Protein AF-A0A662PE76-F1 (afdb_monomer_lite)

Foldseek 3Di:
DDDDDDDDDPLVVVLVVLVVVLVVVLVVVCVPPDDDPNPVSVVLSVVLSVVLSVVLVVDPPVCNPVVVVVSCVVSVVVVVVVVVVVVVVVVVCVCCPQVVVLLVVPPLCSDPLLLLLLVVCVVVQKDWLVVSCVVVVDDSVVSVVSLVSCVVVVQKDWDWDQDPVGIIIMIGGDPVNVVVSVVSVVSVVVSVVVPVD

Structure (mmCIF, N/CA/C/O backbone):
data_AF-A0A662PE76-F1
#
_entry.id   AF-A0A662PE76-F1
#
loop_
_atom_site.group_PDB
_atom_site.id
_atom_site.type_symbol
_atom_site.label_atom_id
_atom_site.label_alt_id
_atom_site.label_comp_id
_atom_site.label_asym_id
_atom_site.label_entity_id
_atom_site.label_seq_id
_atom_site.pdbx_PDB_ins_code
_atom_site.Cartn_x
_atom_site.Cartn_y
_atom_site.Cartn_z
_atom_site.occupancy
_atom_site.B_iso_or_equiv
_atom_site.auth_seq_id
_atom_site.auth_comp_id
_atom_site.auth_asym_id
_atom_site.auth_atom_id
_atom_site.pdbx_PDB_model_num
ATOM 1 N N . MET A 1 1 ? 36.152 21.381 -69.305 1.00 41.69 1 MET A N 1
ATOM 2 C CA . MET A 1 1 ? 36.567 21.644 -67.908 1.00 41.69 1 MET A CA 1
ATOM 3 C C . MET A 1 1 ? 35.378 22.221 -67.158 1.00 41.69 1 MET A C 1
ATOM 5 O O . MET A 1 1 ? 34.819 23.189 -67.649 1.00 41.69 1 MET A O 1
ATOM 9 N N . GLY A 1 2 ? 34.980 21.614 -66.033 1.00 36.97 2 GLY A N 1
ATOM 10 C CA . GLY A 1 2 ? 33.958 22.162 -65.128 1.00 36.97 2 GLY A CA 1
ATOM 11 C C . GLY A 1 2 ? 32.907 21.147 -64.668 1.00 36.97 2 GLY A C 1
ATOM 12 O O . GLY A 1 2 ? 31.763 21.221 -65.100 1.00 36.97 2 GLY A O 1
ATOM 13 N N . TYR A 1 3 ? 33.285 20.196 -63.805 1.00 41.47 3 TYR A N 1
ATOM 14 C CA . TYR A 1 3 ? 32.329 19.333 -63.098 1.00 41.47 3 TYR A CA 1
ATOM 15 C C . TYR A 1 3 ? 31.654 20.121 -61.959 1.00 41.47 3 TYR A C 1
ATOM 17 O O . TYR A 1 3 ? 32.284 20.466 -60.966 1.00 41.47 3 TYR A O 1
ATOM 25 N N . THR A 1 4 ? 30.387 20.460 -62.198 1.00 42.56 4 THR A N 1
ATOM 26 C CA . THR A 1 4 ? 29.201 20.346 -61.325 1.00 42.56 4 THR A CA 1
ATOM 27 C C . THR A 1 4 ? 29.363 20.396 -59.797 1.00 42.56 4 THR A C 1
ATOM 29 O O . THR A 1 4 ? 30.025 19.555 -59.195 1.00 42.56 4 THR A O 1
ATOM 32 N N . SER A 1 5 ? 28.601 21.316 -59.193 1.00 49.06 5 SER A N 1
ATOM 33 C CA . SER A 1 5 ? 28.239 21.433 -57.771 1.00 49.06 5 SER A CA 1
ATOM 34 C C . SER A 1 5 ? 28.236 20.104 -57.000 1.00 49.06 5 SER A C 1
ATOM 36 O O . SER A 1 5 ? 27.489 19.177 -57.318 1.00 49.06 5 SER A O 1
ATOM 38 N N . SER A 1 6 ? 29.060 20.035 -55.956 1.00 52.69 6 SER A N 1
ATOM 39 C CA . SER A 1 6 ? 29.173 18.933 -55.001 1.00 52.69 6 SER A CA 1
ATOM 40 C C . SER A 1 6 ? 27.908 18.807 -54.139 1.00 52.69 6 SER A C 1
ATOM 42 O O . SER A 1 6 ? 27.861 19.290 -53.006 1.00 52.69 6 SER A O 1
ATOM 44 N N . HIS A 1 7 ? 26.865 18.165 -54.667 1.00 62.75 7 HIS A N 1
ATOM 45 C CA . HIS A 1 7 ? 25.700 17.767 -53.879 1.00 62.75 7 HIS A CA 1
ATOM 46 C C . HIS A 1 7 ? 26.076 16.596 -52.966 1.00 62.75 7 HIS A C 1
ATOM 48 O O . HIS A 1 7 ? 26.256 15.468 -53.421 1.00 62.75 7 HIS A O 1
ATOM 54 N N . ILE A 1 8 ? 26.197 16.869 -51.664 1.00 65.56 8 ILE A N 1
ATOM 55 C CA . ILE A 1 8 ? 26.338 15.825 -50.645 1.00 65.56 8 ILE A CA 1
ATOM 56 C C . ILE A 1 8 ? 25.078 14.950 -50.717 1.00 65.56 8 ILE A C 1
ATOM 58 O O . ILE A 1 8 ? 23.968 15.480 -50.597 1.00 65.56 8 ILE A O 1
ATOM 62 N N . PRO A 1 9 ? 25.207 13.631 -50.928 1.00 68.50 9 PRO A N 1
ATOM 63 C CA . PRO A 1 9 ? 24.049 12.768 -51.073 1.00 68.50 9 PRO A CA 1
ATOM 64 C C . PRO A 1 9 ? 23.256 12.734 -49.762 1.00 68.50 9 PRO A C 1
ATOM 66 O O . PRO A 1 9 ? 23.822 12.646 -48.672 1.00 68.50 9 PRO A O 1
ATOM 69 N N . PHE A 1 10 ? 21.928 12.806 -49.869 1.00 65.62 10 PHE A N 1
ATOM 70 C CA . PHE A 1 10 ? 21.005 12.909 -48.731 1.00 65.62 10 PHE A CA 1
ATOM 71 C C . PHE A 1 10 ? 21.216 11.809 -47.673 1.00 65.62 10 PHE A C 1
ATOM 73 O O . PHE A 1 10 ? 21.083 12.065 -46.479 1.00 65.62 10 PHE A O 1
ATOM 80 N N . CYS A 1 11 ? 21.631 10.610 -48.092 1.00 61.94 11 CYS A N 1
ATOM 81 C CA . CYS A 1 11 ? 21.974 9.509 -47.191 1.00 61.94 11 CYS A CA 1
ATOM 82 C C . CYS A 1 11 ? 23.125 9.850 -46.228 1.00 61.94 11 CYS A C 1
ATOM 84 O O . CYS A 1 11 ? 23.073 9.466 -45.064 1.00 61.94 11 CYS A O 1
ATOM 86 N N . VAL A 1 12 ? 24.123 10.625 -46.668 1.00 67.12 12 VAL A N 1
ATOM 87 C CA . VAL A 1 12 ? 25.258 11.041 -45.829 1.00 67.12 12 VAL A CA 1
ATOM 88 C C . VAL A 1 12 ? 2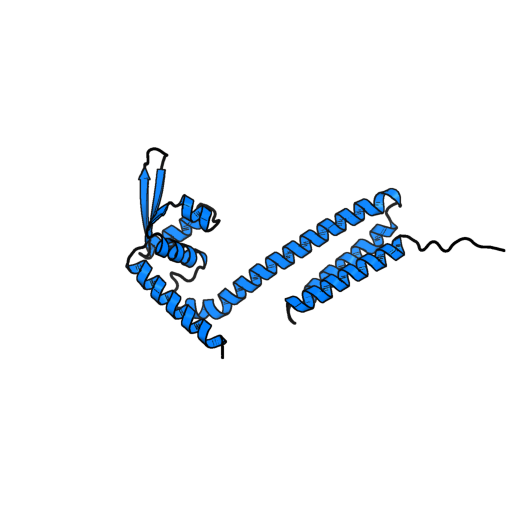4.799 12.038 -44.768 1.00 67.12 12 VAL A C 1
ATOM 90 O O . VAL A 1 12 ? 25.124 11.874 -43.594 1.00 67.12 12 VAL A O 1
ATOM 93 N N . VAL A 1 13 ? 23.979 13.022 -45.147 1.00 73.00 13 VAL A N 1
ATOM 94 C CA . VAL A 1 13 ? 23.391 13.986 -44.198 1.00 73.00 13 VAL A CA 1
ATOM 95 C C . VAL A 1 13 ? 22.501 13.267 -43.174 1.00 73.00 13 VAL A C 1
ATOM 97 O O . VAL A 1 13 ? 22.550 13.573 -41.982 1.00 73.00 13 VAL A O 1
ATOM 100 N N . TRP A 1 14 ? 21.746 12.259 -43.616 1.00 66.31 14 TRP A N 1
ATOM 101 C CA . TRP A 1 14 ? 20.874 11.450 -42.766 1.00 66.31 14 TRP A CA 1
ATOM 102 C C . TRP A 1 14 ? 21.646 10.599 -41.746 1.00 66.31 14 TRP A C 1
ATOM 104 O O . TRP A 1 14 ? 21.334 10.628 -40.554 1.00 66.31 14 TRP A O 1
ATOM 114 N N . CYS A 1 15 ? 22.687 9.882 -42.181 1.00 66.12 15 CYS A N 1
ATOM 115 C CA . CYS A 1 15 ? 23.532 9.081 -41.291 1.00 66.12 15 CYS A CA 1
ATOM 116 C C . CYS A 1 15 ? 24.202 9.939 -40.209 1.00 66.12 15 CYS A C 1
ATOM 118 O O . CYS A 1 15 ? 24.265 9.528 -39.049 1.00 66.12 15 CYS A O 1
ATOM 120 N N . ILE A 1 16 ? 24.647 11.149 -40.568 1.00 71.94 16 ILE A N 1
ATOM 121 C CA . ILE A 1 16 ? 25.239 12.095 -39.616 1.00 71.94 16 ILE A CA 1
ATOM 122 C C . ILE A 1 16 ? 24.190 12.554 -38.589 1.00 71.94 16 ILE A C 1
ATOM 124 O O . ILE A 1 16 ? 24.456 12.516 -37.388 1.00 71.94 16 ILE A O 1
ATOM 128 N N . GLY A 1 17 ? 22.982 12.926 -39.030 1.00 71.25 17 GLY A N 1
ATOM 129 C CA . GLY A 1 17 ? 21.909 13.386 -38.140 1.00 71.25 17 GLY A CA 1
ATOM 130 C C . GLY A 1 17 ? 21.458 12.331 -37.125 1.00 71.25 17 GLY A C 1
ATOM 131 O O . GLY A 1 17 ? 21.362 12.617 -35.929 1.00 71.25 17 GLY A O 1
ATOM 132 N N . VAL A 1 18 ? 21.248 11.090 -37.575 1.00 67.69 18 VAL A N 1
ATOM 133 C CA . VAL A 1 18 ? 20.869 9.970 -36.694 1.00 67.69 18 VAL A CA 1
ATOM 134 C C . VAL A 1 18 ? 21.989 9.635 -35.705 1.00 67.69 18 VAL A C 1
ATOM 136 O O . VAL A 1 18 ? 21.721 9.399 -34.526 1.00 67.69 18 VAL A O 1
ATOM 139 N N . GLY A 1 19 ? 23.248 9.666 -36.154 1.00 68.56 19 GLY A N 1
ATOM 140 C CA . GLY A 1 19 ? 24.406 9.456 -35.286 1.00 68.56 19 GLY A CA 1
ATOM 141 C C . GLY A 1 19 ? 24.473 10.476 -34.147 1.00 68.56 19 GLY A C 1
ATOM 142 O O . GLY A 1 19 ? 24.621 10.095 -32.986 1.00 68.56 19 GLY A O 1
ATOM 143 N N . ILE A 1 20 ? 24.285 11.763 -34.454 1.00 72.31 20 ILE A N 1
ATOM 144 C CA . ILE A 1 20 ? 24.290 12.839 -33.450 1.00 72.31 20 ILE A CA 1
ATOM 145 C C . ILE A 1 20 ? 23.133 12.672 -32.455 1.00 72.31 20 ILE A C 1
ATOM 147 O O . ILE A 1 20 ? 23.350 12.794 -31.248 1.00 72.31 20 ILE A O 1
ATOM 151 N N . ALA A 1 21 ? 21.924 12.349 -32.927 1.00 66.88 21 ALA A N 1
ATOM 152 C CA . ALA A 1 21 ? 20.764 12.133 -32.060 1.00 66.88 21 ALA A CA 1
ATOM 153 C C . ALA A 1 21 ? 20.982 10.963 -31.084 1.00 66.88 21 ALA A C 1
ATOM 155 O O . ALA A 1 21 ? 20.745 11.109 -29.884 1.00 66.88 21 ALA A O 1
ATOM 156 N N . ASN A 1 22 ? 21.515 9.837 -31.568 1.00 64.00 22 ASN A N 1
ATOM 157 C CA . ASN A 1 22 ? 21.831 8.682 -30.725 1.00 64.00 22 ASN A CA 1
ATOM 158 C C . ASN A 1 22 ? 22.911 9.004 -29.682 1.00 64.00 22 ASN A C 1
ATOM 160 O O . ASN A 1 22 ? 22.791 8.598 -28.526 1.00 64.00 22 ASN A O 1
ATOM 164 N N . ILE A 1 23 ? 23.931 9.788 -30.048 1.00 67.38 23 ILE A N 1
ATOM 165 C CA . ILE A 1 23 ? 24.960 10.252 -29.104 1.00 67.38 23 ILE A CA 1
ATOM 166 C C . ILE A 1 23 ? 24.356 11.189 -28.049 1.00 67.38 23 ILE A C 1
ATOM 168 O O . ILE A 1 23 ? 24.692 11.079 -26.871 1.00 67.38 23 ILE A O 1
ATOM 172 N N . ALA A 1 24 ? 23.443 12.087 -28.427 1.00 67.00 24 ALA A N 1
ATOM 173 C CA . ALA A 1 24 ? 22.796 13.002 -27.487 1.00 67.00 24 ALA A CA 1
ATOM 174 C C . ALA A 1 24 ? 21.906 12.261 -26.473 1.00 67.00 24 ALA A C 1
ATOM 176 O O . ALA A 1 24 ? 21.959 12.556 -25.274 1.00 67.00 24 ALA A O 1
ATOM 177 N N . ILE A 1 25 ? 21.140 11.265 -26.931 1.00 62.81 25 ILE A N 1
ATOM 178 C CA . ILE A 1 25 ? 20.358 10.369 -26.065 1.00 62.81 25 ILE A CA 1
ATOM 179 C C . ILE A 1 25 ? 21.300 9.621 -25.115 1.00 62.81 25 ILE A C 1
ATOM 181 O O . ILE A 1 25 ? 21.081 9.620 -23.905 1.00 62.81 25 ILE A O 1
ATOM 185 N N . PHE A 1 26 ? 22.409 9.086 -25.633 1.00 62.78 26 PHE A N 1
ATOM 186 C CA . PHE A 1 26 ? 23.416 8.385 -24.837 1.00 62.78 26 PHE A CA 1
ATOM 187 C C . PHE A 1 26 ? 24.042 9.267 -23.742 1.00 62.78 26 PHE A C 1
ATOM 189 O O . PHE A 1 26 ? 24.137 8.860 -22.582 1.00 62.78 26 PHE A O 1
ATOM 196 N N . VAL A 1 27 ? 24.436 10.499 -24.076 1.00 63.25 27 VAL A N 1
ATOM 197 C CA . VAL A 1 27 ? 24.998 11.458 -23.109 1.00 63.25 27 VAL A CA 1
ATOM 198 C C . VAL A 1 27 ? 23.958 11.860 -22.059 1.00 63.25 27 VAL A C 1
ATOM 200 O O . VAL A 1 27 ? 24.293 11.974 -20.877 1.00 63.25 27 VAL A O 1
ATOM 203 N N . SER A 1 28 ? 22.697 12.023 -22.465 1.00 60.66 28 SER A N 1
ATOM 204 C CA . SER A 1 28 ? 21.595 12.376 -21.563 1.00 60.66 28 SER A CA 1
ATOM 205 C C . SER A 1 28 ? 21.285 11.236 -20.588 1.00 60.66 28 SER A C 1
ATOM 207 O O . SER A 1 28 ? 21.224 11.463 -19.378 1.00 60.66 28 SER A O 1
ATOM 209 N N . ASN A 1 29 ? 21.218 9.994 -21.073 1.00 56.91 29 ASN A N 1
ATOM 210 C CA . ASN A 1 29 ? 20.976 8.811 -20.244 1.00 56.91 29 ASN A CA 1
ATOM 211 C C . ASN A 1 29 ? 22.153 8.512 -19.304 1.00 56.91 29 ASN A C 1
ATOM 213 O O . ASN A 1 29 ? 21.939 8.136 -18.147 1.00 56.91 29 ASN A O 1
ATOM 217 N N . LYS A 1 30 ? 23.401 8.779 -19.727 1.00 56.22 30 LYS A N 1
ATOM 218 C CA . LYS A 1 30 ? 24.595 8.660 -18.869 1.00 56.22 30 LYS A CA 1
ATOM 219 C C . LYS A 1 30 ? 24.502 9.529 -17.613 1.00 56.22 30 LYS A C 1
ATOM 221 O O . LYS A 1 30 ? 24.963 9.101 -16.553 1.00 56.22 30 LYS A O 1
ATOM 226 N N . LYS A 1 31 ? 23.907 10.723 -17.728 1.00 54.19 31 LYS A N 1
ATOM 227 C CA . LYS A 1 31 ? 23.724 11.671 -16.618 1.00 54.19 31 LYS A CA 1
ATOM 228 C C . LYS A 1 31 ? 22.636 11.226 -15.632 1.00 54.19 31 LYS A C 1
ATOM 230 O O . LYS A 1 31 ? 22.717 11.590 -14.464 1.00 54.19 31 LYS A O 1
ATOM 235 N N . ILE A 1 32 ? 21.656 10.441 -16.088 1.00 52.91 32 ILE A N 1
ATOM 236 C CA . ILE A 1 32 ? 20.476 10.049 -15.303 1.00 52.91 32 ILE A CA 1
ATOM 237 C C . ILE A 1 32 ? 20.664 8.691 -14.595 1.00 52.91 32 ILE A C 1
ATOM 239 O O . ILE A 1 32 ? 20.292 8.578 -13.431 1.00 52.91 32 ILE A O 1
ATOM 243 N N . TYR A 1 33 ? 21.266 7.674 -15.233 1.00 51.50 33 TYR A N 1
ATOM 244 C CA . TYR A 1 33 ? 21.140 6.275 -14.760 1.00 51.50 33 TYR A CA 1
ATOM 245 C C . TYR A 1 33 ? 22.361 5.635 -14.068 1.00 51.50 33 TYR A C 1
ATOM 247 O O . TYR A 1 33 ? 22.239 4.555 -13.492 1.00 51.50 33 TYR A O 1
ATOM 255 N N . GLY A 1 34 ? 23.533 6.280 -14.029 1.00 54.78 34 GLY A N 1
ATOM 256 C CA . GLY A 1 34 ? 24.712 5.722 -13.338 1.00 54.78 34 GLY A CA 1
ATOM 257 C C . GLY A 1 34 ? 25.237 4.388 -13.921 1.00 54.78 34 GLY A C 1
ATOM 258 O O . GLY A 1 34 ? 24.676 3.817 -14.851 1.00 54.78 34 GLY A O 1
ATOM 259 N N . LYS A 1 35 ? 26.373 3.888 -13.404 1.00 51.00 35 LYS A N 1
ATOM 260 C CA . LYS A 1 35 ? 27.288 2.982 -14.137 1.00 51.00 35 LYS A CA 1
ATOM 261 C C . LYS A 1 35 ? 26.781 1.606 -14.615 1.00 51.00 35 LYS A C 1
ATOM 263 O O . LYS A 1 35 ? 27.505 0.930 -15.341 1.00 51.00 35 LYS A O 1
ATOM 268 N N . LYS A 1 36 ? 25.585 1.168 -14.212 1.00 49.16 36 LYS A N 1
ATOM 269 C CA . LYS A 1 36 ? 25.206 -0.259 -14.201 1.00 49.16 36 LYS A CA 1
ATOM 270 C C . LYS A 1 36 ? 24.210 -0.707 -15.284 1.00 49.16 36 LYS A C 1
ATOM 272 O O . LYS A 1 36 ? 24.039 -1.908 -15.450 1.00 49.16 36 LYS A O 1
ATOM 277 N N . HIS A 1 37 ? 23.592 0.209 -16.035 1.00 51.25 37 HIS A N 1
ATOM 278 C CA . HIS A 1 37 ? 22.614 -0.113 -17.099 1.00 51.25 37 HIS A CA 1
ATOM 279 C C . HIS A 1 37 ? 23.071 0.276 -18.518 1.00 51.25 37 HIS A C 1
ATOM 281 O O . HIS A 1 37 ? 22.289 0.291 -19.458 1.00 51.25 37 HIS A O 1
ATOM 287 N N . TYR A 1 38 ? 24.364 0.552 -18.708 1.00 53.06 38 TYR A N 1
ATOM 288 C CA . TYR A 1 38 ? 24.883 1.069 -19.980 1.00 53.06 38 TYR A CA 1
ATOM 289 C C . TYR A 1 38 ? 24.995 0.050 -21.117 1.00 53.06 38 TYR A C 1
ATOM 291 O O . TYR A 1 38 ? 25.007 0.446 -22.279 1.00 53.06 38 TYR A O 1
ATOM 299 N N . HIS A 1 39 ? 25.133 -1.239 -20.806 1.00 51.03 39 HIS A N 1
ATOM 300 C CA . HIS A 1 39 ? 25.457 -2.235 -21.828 1.00 51.03 39 HIS A CA 1
ATOM 301 C C . HIS A 1 39 ? 24.267 -2.586 -22.728 1.00 51.03 39 HIS A C 1
ATOM 303 O O . HIS A 1 39 ? 24.467 -2.813 -23.917 1.00 51.03 39 HIS A O 1
ATOM 309 N N . GLU A 1 40 ? 23.042 -2.576 -22.201 1.00 56.00 40 GLU A N 1
ATOM 310 C CA . GLU A 1 40 ? 21.852 -2.970 -22.965 1.00 56.00 40 GLU A CA 1
ATOM 311 C C . GLU A 1 40 ? 21.370 -1.854 -23.902 1.00 56.00 40 GLU A C 1
ATOM 313 O O . GLU A 1 40 ? 21.045 -2.119 -25.056 1.00 56.00 40 GLU A O 1
ATOM 318 N N . GLU A 1 41 ? 21.419 -0.587 -23.481 1.00 55.16 41 GLU A N 1
ATOM 319 C CA . GLU A 1 41 ? 21.004 0.526 -24.347 1.00 55.16 41 GLU A CA 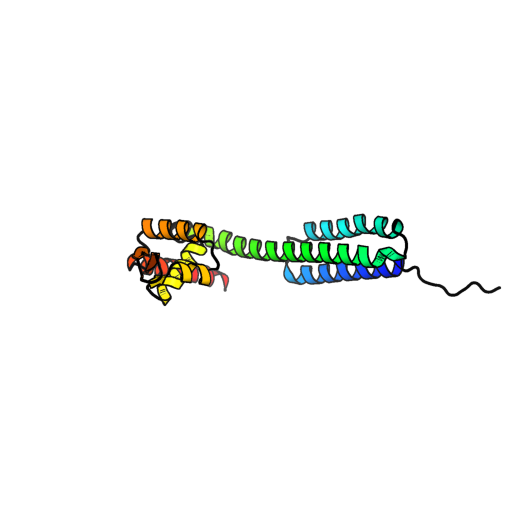1
ATOM 320 C C . GLU A 1 41 ? 21.961 0.770 -25.523 1.00 55.16 41 GLU A C 1
ATOM 322 O O . GLU A 1 41 ? 21.514 1.091 -26.627 1.00 55.16 41 GLU A O 1
ATOM 327 N N . LEU A 1 42 ? 23.273 0.563 -25.331 1.00 58.62 42 LEU A N 1
ATOM 328 C CA . LEU A 1 42 ? 24.242 0.608 -26.435 1.00 58.62 42 LEU A CA 1
ATOM 329 C C . LEU A 1 42 ? 23.979 -0.489 -27.470 1.00 58.62 42 LEU A C 1
ATOM 331 O O . LEU A 1 42 ? 24.154 -0.252 -28.666 1.00 58.62 42 LEU A O 1
ATOM 335 N N . LEU A 1 43 ? 23.562 -1.675 -27.016 1.00 63.22 43 LEU A N 1
ATOM 336 C CA . LEU A 1 43 ? 23.217 -2.791 -27.894 1.00 63.22 43 LEU A CA 1
ATOM 337 C C . LEU A 1 43 ? 21.980 -2.463 -28.735 1.00 63.22 43 LEU A C 1
ATOM 339 O O . LEU A 1 43 ? 22.008 -2.681 -29.944 1.00 63.22 43 LEU A O 1
ATOM 343 N N . TRP A 1 44 ? 20.938 -1.869 -28.145 1.00 62.31 44 TRP A N 1
ATOM 344 C CA . TRP A 1 44 ? 19.738 -1.463 -28.886 1.00 62.31 44 TRP A CA 1
ATOM 345 C C . TRP A 1 44 ? 20.000 -0.318 -29.869 1.00 62.31 44 TRP A C 1
ATOM 347 O O . TRP A 1 44 ? 19.588 -0.406 -31.025 1.00 62.31 44 TRP A O 1
ATOM 357 N N . ALA A 1 45 ? 20.734 0.723 -29.463 1.00 62.84 45 ALA A N 1
ATOM 358 C CA . ALA A 1 45 ? 21.101 1.823 -30.359 1.00 62.84 45 ALA A CA 1
ATOM 359 C C . ALA A 1 45 ? 21.991 1.345 -31.523 1.00 62.84 45 ALA A C 1
ATOM 361 O O . ALA A 1 45 ? 21.799 1.757 -32.670 1.00 62.84 45 ALA A O 1
ATOM 362 N N . GLY A 1 46 ? 22.932 0.437 -31.238 1.00 65.19 46 GLY A N 1
ATOM 363 C CA . GLY A 1 46 ? 23.771 -0.210 -32.244 1.00 65.19 46 GLY A CA 1
ATOM 364 C C . GLY A 1 46 ? 22.963 -1.074 -33.213 1.00 65.19 46 GLY A C 1
ATOM 365 O O . GLY A 1 46 ? 23.129 -0.942 -34.423 1.00 65.19 46 GLY A O 1
ATOM 366 N N . LEU A 1 47 ? 22.040 -1.897 -32.708 1.00 64.31 47 LEU A N 1
ATOM 367 C CA . LEU A 1 47 ? 21.171 -2.752 -33.522 1.00 64.31 47 LEU A CA 1
ATOM 368 C C . LEU A 1 47 ? 20.263 -1.926 -34.442 1.00 64.31 47 LEU A C 1
ATOM 370 O O . LEU A 1 47 ? 20.121 -2.246 -35.619 1.00 64.31 47 LEU A O 1
ATOM 374 N N . VAL A 1 48 ? 19.700 -0.826 -33.937 1.00 65.06 48 VAL A N 1
ATOM 375 C CA . VAL A 1 48 ? 18.883 0.103 -34.731 1.00 65.06 48 VAL A CA 1
ATOM 376 C C . VAL A 1 48 ? 19.688 0.707 -35.881 1.00 65.06 48 VAL A C 1
ATOM 378 O O . VAL A 1 48 ? 19.192 0.753 -37.007 1.00 65.06 48 VAL A O 1
ATOM 381 N N . LEU A 1 49 ? 20.929 1.139 -35.643 1.00 64.62 49 LEU A N 1
ATOM 382 C CA . LEU A 1 49 ? 21.810 1.656 -36.698 1.00 64.62 49 LEU A CA 1
ATOM 383 C C . LEU A 1 49 ? 22.152 0.579 -37.737 1.00 64.62 49 LEU A C 1
ATOM 385 O O . LEU A 1 49 ? 22.132 0.850 -38.936 1.00 64.62 49 LEU A O 1
ATOM 389 N N . LEU A 1 50 ? 22.413 -0.647 -37.281 1.00 66.62 50 LEU A N 1
ATOM 390 C CA . LEU A 1 50 ? 22.799 -1.775 -38.129 1.00 66.62 50 LEU A CA 1
ATOM 391 C C . LEU A 1 50 ? 21.646 -2.231 -39.040 1.00 66.62 50 LEU A C 1
ATOM 393 O O . LEU A 1 50 ? 21.864 -2.520 -40.213 1.00 66.62 50 LEU A O 1
ATOM 397 N N . VAL A 1 51 ? 20.413 -2.234 -38.525 1.00 66.50 51 VAL A N 1
ATOM 398 C CA . VAL A 1 51 ? 19.213 -2.634 -39.282 1.00 66.50 51 VAL A CA 1
ATOM 399 C C . VAL A 1 51 ? 18.701 -1.506 -40.183 1.00 66.50 51 VAL A C 1
ATOM 401 O O . VAL A 1 51 ? 18.216 -1.772 -41.281 1.00 66.50 51 VAL A O 1
ATOM 404 N N . SER A 1 52 ? 18.819 -0.242 -39.764 1.00 64.62 52 SER A N 1
ATOM 405 C CA . SER A 1 52 ? 18.299 0.897 -40.539 1.00 64.62 52 SER A CA 1
ATOM 406 C C . SER A 1 52 ? 19.186 1.283 -41.730 1.00 64.62 52 SER A C 1
ATOM 408 O O . SER A 1 52 ? 18.659 1.687 -42.767 1.00 64.62 52 SER A O 1
ATOM 410 N N . ALA A 1 53 ? 20.510 1.110 -41.629 1.00 65.88 53 ALA A N 1
ATOM 411 C CA . ALA A 1 53 ? 21.465 1.469 -42.680 1.00 65.88 53 ALA A CA 1
ATOM 412 C C . ALA A 1 53 ? 21.206 0.809 -44.057 1.00 65.88 53 ALA A C 1
ATOM 414 O O . ALA A 1 53 ? 21.148 1.543 -45.044 1.00 65.88 53 ALA A O 1
ATOM 415 N N . PRO A 1 54 ? 21.002 -0.520 -44.186 1.00 65.38 54 PRO A N 1
ATOM 416 C CA . PRO A 1 54 ? 20.767 -1.145 -45.492 1.00 65.38 54 PRO A CA 1
ATOM 417 C C . PRO A 1 54 ? 19.408 -0.775 -46.106 1.00 65.38 54 PRO A C 1
ATOM 419 O O . PRO A 1 54 ? 19.283 -0.714 -47.328 1.00 65.38 54 PRO A O 1
ATOM 422 N N . ILE A 1 55 ? 18.396 -0.477 -45.285 1.00 62.75 55 ILE A N 1
ATOM 423 C CA . ILE A 1 55 ? 17.040 -0.171 -45.765 1.00 62.75 55 ILE A CA 1
ATOM 424 C C . ILE A 1 55 ? 16.996 1.190 -46.474 1.00 62.75 55 ILE A C 1
ATOM 426 O O . ILE A 1 55 ? 16.316 1.339 -47.487 1.00 62.75 55 ILE A O 1
ATOM 430 N N . VAL A 1 56 ? 17.783 2.166 -46.011 1.00 62.34 56 VAL A N 1
ATOM 431 C CA . VAL A 1 56 ? 17.893 3.490 -46.652 1.00 62.34 56 VAL A CA 1
ATOM 432 C C . VAL A 1 56 ? 18.491 3.400 -48.066 1.00 62.34 56 VAL A C 1
ATOM 434 O O . VAL A 1 56 ? 18.167 4.234 -48.908 1.00 62.34 56 VAL A O 1
ATOM 437 N N . PHE A 1 57 ? 19.311 2.380 -48.350 1.00 62.62 57 PHE A N 1
ATOM 438 C CA . PHE A 1 57 ? 19.909 2.154 -49.674 1.00 62.62 57 PHE A CA 1
ATOM 439 C C . PHE A 1 57 ? 19.006 1.384 -50.650 1.00 62.62 57 PHE A C 1
ATOM 441 O O . PHE A 1 57 ? 19.207 1.481 -51.858 1.00 62.62 57 PHE A O 1
ATOM 448 N N . LEU A 1 58 ? 18.016 0.635 -50.153 1.00 64.38 58 LEU A N 1
ATOM 449 C CA . LEU A 1 58 ? 17.110 -0.185 -50.970 1.00 64.38 58 LEU A CA 1
ATOM 450 C C . LEU A 1 58 ? 15.815 0.537 -51.378 1.00 64.38 58 LEU A C 1
ATOM 452 O O . LEU A 1 58 ? 15.153 0.111 -52.323 1.00 64.38 58 LEU A O 1
ATOM 456 N N . VAL A 1 59 ? 15.439 1.617 -50.685 1.00 63.31 59 VAL A N 1
ATOM 457 C CA . VAL A 1 59 ? 14.168 2.321 -50.915 1.00 63.31 59 VAL A CA 1
ATOM 458 C C . VAL A 1 59 ? 14.361 3.506 -51.878 1.00 63.31 59 VAL A C 1
ATOM 460 O O . VAL A 1 59 ? 15.200 4.370 -51.615 1.00 63.31 59 VAL A O 1
ATOM 463 N N . PRO A 1 60 ? 13.577 3.610 -52.972 1.00 63.31 60 PRO A N 1
ATOM 464 C CA . PRO A 1 60 ? 13.660 4.734 -53.904 1.00 63.31 60 PRO A CA 1
ATOM 465 C C . PRO A 1 60 ? 13.364 6.078 -53.217 1.00 63.31 60 PRO A C 1
ATOM 467 O O . PRO A 1 60 ? 12.538 6.172 -52.305 1.00 63.31 60 PRO A O 1
ATOM 470 N N . SER A 1 61 ? 14.030 7.138 -53.689 1.00 63.72 61 SER A N 1
ATOM 471 C CA . SER A 1 61 ? 14.140 8.470 -53.061 1.00 63.72 61 SER A CA 1
ATOM 472 C C . SER A 1 61 ? 12.825 9.114 -52.602 1.00 63.72 61 SER A C 1
ATOM 474 O O . SER A 1 61 ? 12.830 9.910 -51.668 1.00 63.72 61 SER A O 1
ATOM 476 N N . ASN A 1 62 ? 11.697 8.748 -53.210 1.00 65.38 62 ASN A N 1
ATOM 477 C CA . ASN A 1 62 ? 10.394 9.366 -52.955 1.00 65.38 62 ASN A CA 1
ATOM 478 C C . ASN A 1 62 ? 9.688 8.824 -51.695 1.00 65.38 62 ASN A C 1
ATOM 480 O O . ASN A 1 62 ? 8.805 9.491 -51.166 1.00 65.38 62 ASN A O 1
ATOM 484 N N . PHE A 1 63 ? 10.081 7.647 -51.191 1.00 61.34 63 PHE A N 1
ATOM 485 C CA . PHE A 1 63 ? 9.464 7.007 -50.013 1.00 61.34 63 PHE A CA 1
ATOM 486 C C . PHE A 1 63 ? 10.363 6.993 -48.770 1.00 61.34 63 PHE A C 1
ATOM 488 O O . PHE A 1 63 ? 9.899 6.679 -47.673 1.00 61.34 63 PHE A O 1
ATOM 495 N N . SER A 1 64 ? 11.634 7.368 -48.926 1.00 62.41 64 SER A N 1
ATOM 496 C CA . SER A 1 64 ? 12.657 7.232 -47.886 1.00 62.41 64 SER A CA 1
ATOM 497 C C . SER A 1 64 ? 12.328 8.039 -46.620 1.00 62.41 64 SER A C 1
ATOM 499 O O . SER A 1 64 ? 12.404 7.501 -45.524 1.00 62.41 64 SER A O 1
ATOM 501 N N . ILE A 1 65 ? 11.849 9.283 -46.748 1.00 66.19 65 ILE A N 1
ATOM 502 C CA . ILE A 1 65 ? 11.648 10.200 -45.605 1.00 66.19 65 ILE A CA 1
ATOM 503 C C . ILE A 1 65 ? 10.484 9.774 -44.696 1.00 66.19 65 ILE A C 1
ATOM 505 O O . ILE A 1 65 ? 10.609 9.790 -43.474 1.00 66.19 65 ILE A O 1
ATOM 509 N N . LEU A 1 66 ? 9.339 9.398 -45.273 1.00 65.31 66 LEU A N 1
ATOM 510 C CA . LEU A 1 66 ? 8.163 8.994 -44.488 1.00 65.31 66 LEU A CA 1
ATOM 511 C C . LEU A 1 66 ? 8.392 7.647 -43.798 1.00 65.31 66 LEU A C 1
ATOM 513 O O . LEU A 1 66 ? 8.012 7.467 -42.642 1.00 65.31 66 LEU A O 1
ATOM 517 N N . PHE A 1 67 ? 9.055 6.722 -44.491 1.00 66.56 67 PHE A N 1
ATOM 518 C CA . PHE A 1 67 ? 9.375 5.409 -43.951 1.00 66.56 67 PHE A CA 1
ATOM 519 C C . PHE A 1 67 ? 10.391 5.497 -42.802 1.00 66.56 67 PHE A C 1
ATOM 521 O O . PHE A 1 67 ? 10.210 4.870 -41.756 1.00 66.56 67 PHE A O 1
ATOM 528 N N . THR A 1 68 ? 11.426 6.329 -42.944 1.00 66.38 68 THR A N 1
ATOM 529 C CA . THR A 1 68 ? 12.416 6.534 -41.882 1.00 66.38 68 THR A CA 1
ATOM 530 C C . THR A 1 68 ? 11.851 7.318 -40.702 1.00 66.38 68 THR A C 1
ATOM 532 O O . THR A 1 68 ? 12.152 6.966 -39.564 1.00 66.38 68 THR A O 1
ATOM 535 N N . ALA A 1 69 ? 10.987 8.314 -40.929 1.00 69.69 69 ALA A N 1
ATOM 536 C CA . ALA A 1 69 ? 10.303 9.035 -39.853 1.00 69.69 69 ALA A CA 1
ATOM 537 C C . ALA A 1 69 ? 9.413 8.105 -39.013 1.00 69.69 69 ALA A C 1
ATOM 539 O O . ALA A 1 69 ? 9.414 8.196 -37.786 1.00 69.69 69 ALA A O 1
ATOM 540 N N . PHE A 1 70 ? 8.703 7.172 -39.655 1.00 73.69 70 PHE A N 1
ATOM 541 C CA . PHE A 1 70 ? 7.850 6.203 -38.966 1.00 73.69 70 PHE A CA 1
ATOM 542 C C . PHE A 1 70 ? 8.662 5.196 -38.139 1.00 73.69 70 PHE A C 1
ATOM 544 O O . PHE A 1 70 ? 8.324 4.930 -36.984 1.00 73.69 70 PHE A O 1
ATOM 551 N N . LEU A 1 71 ? 9.778 4.696 -38.684 1.00 69.50 71 LEU A N 1
ATOM 552 C CA . LEU A 1 71 ? 10.717 3.860 -37.930 1.00 69.50 71 LEU A CA 1
ATOM 553 C C . LEU A 1 71 ? 11.297 4.614 -36.729 1.00 69.50 71 LEU A C 1
ATOM 555 O O . LEU A 1 71 ? 11.344 4.065 -35.631 1.00 69.50 71 LEU A O 1
ATOM 559 N N . PHE A 1 72 ? 11.682 5.879 -36.908 1.00 70.81 72 PHE A N 1
ATOM 560 C CA . PHE A 1 72 ? 12.248 6.690 -35.833 1.00 70.81 72 PHE A CA 1
ATOM 561 C C . PHE A 1 72 ? 11.233 6.953 -34.719 1.00 70.81 72 PHE A C 1
ATOM 563 O O . PHE A 1 72 ? 11.566 6.794 -33.552 1.00 70.81 72 PHE A O 1
ATOM 570 N N . LEU A 1 73 ? 9.982 7.277 -35.058 1.00 72.31 73 LEU A N 1
ATOM 571 C CA . LEU A 1 73 ? 8.894 7.443 -34.089 1.00 72.31 73 LEU A CA 1
ATOM 572 C C . LEU A 1 73 ? 8.596 6.149 -33.324 1.00 72.31 73 LEU A C 1
ATOM 574 O O . LEU A 1 73 ? 8.451 6.185 -32.103 1.00 72.31 73 LEU A O 1
ATOM 578 N N . GLY A 1 74 ? 8.550 5.009 -34.017 1.00 72.06 74 GLY A N 1
ATOM 579 C CA . GLY A 1 74 ? 8.329 3.706 -33.388 1.00 72.06 74 GLY A CA 1
ATOM 580 C C . GLY A 1 74 ? 9.458 3.322 -32.431 1.00 72.06 74 GLY A C 1
ATOM 581 O O . GLY A 1 74 ? 9.203 2.940 -31.289 1.00 72.06 74 GLY A O 1
ATOM 582 N N . ILE A 1 75 ? 10.709 3.495 -32.864 1.00 71.62 75 ILE A N 1
ATOM 583 C CA . ILE A 1 75 ? 11.896 3.209 -32.051 1.00 71.62 75 ILE A CA 1
ATOM 584 C C . ILE A 1 75 ? 11.980 4.168 -30.860 1.00 71.62 75 ILE A C 1
ATOM 586 O O . ILE A 1 75 ? 12.182 3.722 -29.735 1.00 71.62 75 ILE A O 1
ATOM 590 N N . TYR A 1 76 ? 11.767 5.469 -31.071 1.00 69.69 76 TYR A N 1
ATOM 591 C CA . TYR A 1 76 ? 11.814 6.465 -30.001 1.00 69.69 76 TYR A CA 1
ATOM 592 C C . TYR A 1 76 ? 10.704 6.227 -28.976 1.00 69.69 76 TYR A C 1
ATOM 594 O O . TYR A 1 76 ? 10.958 6.269 -27.776 1.00 69.69 76 TYR A O 1
ATOM 602 N N . SER A 1 77 ? 9.492 5.890 -29.425 1.00 71.19 77 SER A N 1
ATOM 603 C CA . SER A 1 77 ? 8.398 5.525 -28.524 1.00 71.19 77 SER A CA 1
ATOM 604 C C . SER A 1 77 ? 8.698 4.246 -27.742 1.00 71.19 77 SER A C 1
ATOM 606 O O . SER A 1 77 ? 8.369 4.182 -26.561 1.00 71.19 77 SER A O 1
ATOM 608 N N . GLY A 1 78 ? 9.309 3.238 -28.371 1.00 68.75 78 GLY A N 1
ATOM 609 C CA . GLY A 1 78 ? 9.696 1.990 -27.711 1.00 68.75 78 GLY A CA 1
ATOM 610 C C . GLY A 1 78 ? 10.798 2.194 -26.674 1.00 68.75 78 GLY A C 1
ATOM 611 O O . GLY A 1 78 ? 10.683 1.700 -25.557 1.00 68.75 78 GLY A O 1
ATOM 612 N N . ILE A 1 79 ? 11.819 2.988 -27.004 1.00 67.81 79 ILE A N 1
ATOM 613 C CA . ILE A 1 79 ? 12.904 3.355 -26.088 1.00 67.81 79 ILE A CA 1
ATOM 614 C C . ILE A 1 79 ? 12.355 4.173 -24.918 1.00 67.81 79 ILE A C 1
ATOM 616 O O . ILE A 1 79 ? 12.624 3.841 -23.770 1.00 67.81 79 ILE A O 1
ATOM 620 N N . VAL A 1 80 ? 11.532 5.195 -25.173 1.00 66.62 80 VAL A N 1
ATOM 621 C CA . VAL A 1 80 ? 10.904 5.994 -24.108 1.00 66.62 80 VAL A CA 1
ATOM 622 C C . VAL A 1 80 ? 10.022 5.118 -23.220 1.00 66.62 80 VAL A C 1
ATOM 624 O O . VAL A 1 80 ? 10.085 5.249 -22.001 1.00 66.62 80 VAL A O 1
ATOM 627 N N . PHE A 1 81 ? 9.246 4.197 -23.795 1.00 69.94 81 PHE A N 1
ATOM 628 C CA . PHE A 1 81 ? 8.436 3.252 -23.027 1.00 69.94 81 PHE A CA 1
ATOM 629 C C . PHE A 1 81 ? 9.303 2.321 -22.168 1.00 69.94 81 PHE A C 1
ATOM 631 O O . PHE A 1 81 ? 9.010 2.153 -20.986 1.00 69.94 81 PHE A O 1
ATOM 638 N N . HIS A 1 82 ? 10.397 1.780 -22.715 1.00 67.25 82 HIS A N 1
ATOM 639 C CA . HIS A 1 82 ? 11.312 0.902 -21.987 1.00 67.25 82 HIS A CA 1
ATOM 640 C C . HIS A 1 82 ? 12.026 1.651 -20.855 1.00 67.25 82 HIS A C 1
ATOM 642 O O . HIS A 1 82 ? 11.991 1.193 -19.717 1.00 67.25 82 HIS A O 1
ATOM 648 N N . ILE A 1 83 ? 12.554 2.849 -21.129 1.00 63.09 83 ILE A N 1
ATOM 649 C CA . ILE A 1 83 ? 13.192 3.732 -20.141 1.00 63.09 83 ILE A CA 1
ATOM 650 C C . ILE A 1 83 ? 12.212 4.094 -19.024 1.00 63.09 83 ILE A C 1
ATOM 652 O O . ILE A 1 83 ? 12.565 4.037 -17.848 1.00 63.09 83 ILE A O 1
ATOM 656 N N . TYR A 1 84 ? 10.970 4.452 -19.364 1.00 64.19 84 TYR A N 1
ATOM 657 C CA . TYR A 1 84 ? 9.966 4.799 -18.360 1.00 64.19 84 TYR A CA 1
ATOM 658 C C . TYR A 1 84 ? 9.576 3.577 -17.519 1.00 64.19 84 TYR A C 1
ATOM 660 O O . TYR A 1 84 ? 9.468 3.671 -16.296 1.00 64.19 84 TYR A O 1
ATOM 668 N N . SER A 1 85 ? 9.427 2.415 -18.162 1.00 65.50 85 SER A N 1
ATOM 669 C CA . SER A 1 85 ? 9.095 1.159 -17.487 1.00 65.50 85 SER A CA 1
ATOM 670 C C . SER A 1 85 ? 10.224 0.657 -16.580 1.00 65.50 85 SER A C 1
ATOM 672 O O . SER A 1 85 ? 9.956 0.182 -15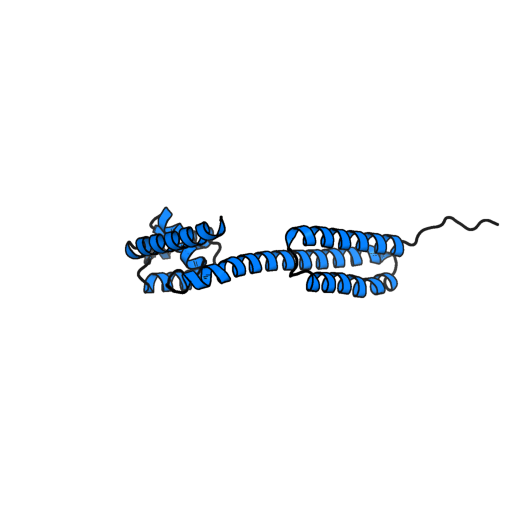.476 1.00 65.50 85 SER A O 1
ATOM 674 N N . ASP A 1 86 ? 11.485 0.833 -16.981 1.00 65.75 86 ASP A N 1
ATOM 675 C CA . ASP A 1 86 ? 12.652 0.477 -16.177 1.00 65.75 86 ASP A CA 1
ATOM 676 C C . ASP A 1 86 ? 12.874 1.450 -15.033 1.00 65.75 86 ASP A C 1
ATOM 678 O O . ASP A 1 86 ? 13.150 1.011 -13.920 1.00 65.75 86 ASP A O 1
ATOM 682 N N . ALA A 1 87 ? 12.685 2.753 -15.251 1.00 56.94 87 ALA A N 1
ATOM 683 C CA . ALA A 1 87 ? 12.725 3.729 -14.171 1.00 56.94 87 ALA A CA 1
ATOM 684 C C . ALA A 1 87 ? 11.690 3.387 -13.090 1.00 56.94 87 ALA A C 1
ATOM 686 O O . ALA A 1 87 ? 12.020 3.369 -11.904 1.00 56.94 87 ALA A O 1
ATOM 687 N N . GLU A 1 88 ? 10.462 3.035 -13.484 1.00 63.03 88 GLU A N 1
ATOM 688 C CA . GLU A 1 88 ? 9.425 2.615 -12.540 1.00 63.03 88 GLU A CA 1
ATOM 689 C C . GLU A 1 88 ? 9.781 1.287 -11.844 1.00 63.03 88 GLU A C 1
ATOM 691 O O . GLU A 1 88 ? 9.565 1.140 -10.635 1.00 63.03 88 GLU A O 1
ATOM 696 N N . ARG A 1 89 ? 10.378 0.332 -12.568 1.00 60.56 89 ARG A N 1
ATOM 697 C CA . ARG A 1 89 ? 10.811 -0.967 -12.030 1.00 60.56 89 ARG A CA 1
ATOM 698 C C . ARG A 1 89 ? 11.972 -0.838 -11.047 1.00 60.56 89 ARG A C 1
ATOM 700 O O . ARG A 1 89 ? 11.912 -1.449 -9.987 1.00 60.56 89 ARG A O 1
ATOM 707 N N . ILE A 1 90 ? 12.966 -0.004 -11.335 1.00 58.91 90 ILE A N 1
ATOM 708 C CA . ILE A 1 90 ? 14.134 0.251 -10.478 1.00 58.91 90 ILE A CA 1
ATOM 709 C C . ILE A 1 90 ? 13.723 1.021 -9.225 1.00 58.91 90 ILE A C 1
ATOM 711 O O . ILE A 1 90 ? 14.206 0.718 -8.131 1.00 58.91 90 ILE A O 1
ATOM 715 N N . LEU A 1 91 ? 12.810 1.993 -9.349 1.00 58.56 91 LEU A N 1
ATOM 716 C CA . LEU A 1 91 ? 12.260 2.694 -8.188 1.00 58.56 91 LEU A CA 1
ATOM 717 C C . LEU A 1 91 ? 11.508 1.708 -7.287 1.00 58.56 91 LEU A C 1
ATOM 719 O O . LEU A 1 91 ? 11.708 1.700 -6.071 1.00 58.56 91 LEU A O 1
ATOM 723 N N . ARG A 1 92 ? 10.697 0.826 -7.890 1.00 55.75 92 ARG A N 1
ATOM 724 C CA . ARG A 1 92 ? 10.010 -0.264 -7.188 1.00 55.75 92 ARG A CA 1
ATOM 725 C C . ARG A 1 92 ? 10.997 -1.226 -6.534 1.00 55.75 92 ARG A C 1
ATOM 727 O O . ARG A 1 92 ? 10.854 -1.455 -5.342 1.00 55.75 92 ARG A O 1
ATOM 734 N N . GLU A 1 93 ? 12.006 -1.722 -7.245 1.00 62.69 93 GLU A N 1
ATOM 735 C CA . GLU A 1 93 ? 13.019 -2.649 -6.721 1.00 62.69 93 GLU A CA 1
ATOM 736 C C . GLU A 1 93 ? 13.856 -2.039 -5.599 1.00 62.69 93 GLU A C 1
ATOM 738 O O . GLU A 1 93 ? 14.118 -2.699 -4.595 1.00 62.69 93 GLU A O 1
ATOM 743 N N . SER A 1 94 ? 14.233 -0.767 -5.717 1.00 55.97 94 SER A N 1
ATOM 744 C CA . SER A 1 94 ? 14.988 -0.049 -4.685 1.00 55.97 94 SER A CA 1
ATOM 745 C C . SER A 1 94 ? 14.161 0.136 -3.411 1.00 55.97 94 SER A C 1
ATOM 747 O O . SER A 1 94 ? 14.678 -0.007 -2.300 1.00 55.97 94 SER A O 1
ATOM 749 N N . LEU A 1 95 ? 12.859 0.394 -3.565 1.00 59.69 95 LEU A N 1
ATOM 750 C CA . LEU A 1 95 ? 11.903 0.441 -2.461 1.00 59.69 95 LEU A CA 1
ATOM 751 C C . LEU A 1 95 ? 11.593 -0.958 -1.900 1.00 59.69 95 LEU A C 1
ATOM 753 O O . LEU A 1 95 ? 11.371 -1.089 -0.702 1.00 59.69 95 LEU A O 1
ATOM 757 N N . THR A 1 96 ? 11.606 -2.024 -2.702 1.00 57.72 96 THR A N 1
ATOM 758 C CA . THR A 1 96 ? 11.287 -3.384 -2.231 1.00 57.72 96 THR A CA 1
ATOM 759 C C . THR A 1 96 ? 12.497 -4.182 -1.745 1.00 57.72 96 THR A C 1
ATOM 761 O O . THR A 1 96 ? 12.320 -5.097 -0.954 1.00 57.72 96 THR A O 1
ATOM 764 N N . GLY A 1 97 ? 13.727 -3.865 -2.148 1.00 53.50 97 GLY A N 1
ATOM 765 C CA . GLY A 1 97 ? 14.920 -4.650 -1.802 1.00 53.50 97 GLY A CA 1
ATOM 766 C C . GLY A 1 97 ? 15.445 -4.382 -0.388 1.00 53.50 97 GLY A C 1
ATOM 767 O O . GLY A 1 97 ? 15.589 -5.301 0.417 1.00 53.50 97 GLY A O 1
ATOM 768 N N . GLY A 1 98 ? 15.705 -3.112 -0.058 1.00 56.34 98 GLY A N 1
ATOM 769 C CA . GLY A 1 98 ? 16.224 -2.715 1.261 1.00 56.34 98 GLY A CA 1
ATOM 770 C C . GLY A 1 98 ? 15.123 -2.552 2.309 1.00 56.34 98 GLY A C 1
ATOM 771 O O . GLY A 1 98 ? 15.207 -3.092 3.411 1.00 56.34 98 GLY A O 1
ATOM 772 N N . LEU A 1 99 ? 14.047 -1.857 1.935 1.00 54.91 99 LEU A N 1
ATOM 773 C CA . LEU A 1 99 ? 12.864 -1.689 2.777 1.00 54.91 99 LEU A CA 1
ATOM 774 C C . LEU A 1 99 ? 12.112 -3.019 2.910 1.00 54.91 99 LEU A C 1
ATOM 776 O O . LEU A 1 99 ? 11.741 -3.399 4.013 1.00 54.91 99 LEU A O 1
ATOM 780 N N . GLY A 1 100 ? 11.937 -3.780 1.824 1.00 55.38 100 GLY A N 1
ATOM 781 C CA . GLY A 1 100 ? 11.177 -5.031 1.874 1.00 55.38 100 GLY A CA 1
ATOM 782 C C . GLY A 1 100 ? 11.780 -6.060 2.820 1.00 55.38 100 GLY A C 1
ATOM 783 O O . GLY A 1 100 ? 11.014 -6.702 3.522 1.00 55.38 100 GLY A O 1
ATOM 784 N N . LYS A 1 101 ? 13.107 -6.161 2.975 1.00 56.69 101 LYS A N 1
ATOM 785 C CA . LYS A 1 101 ? 13.719 -7.068 3.966 1.00 56.69 101 LYS A CA 1
ATOM 786 C C . LYS A 1 101 ? 13.442 -6.653 5.421 1.00 56.69 101 LYS A C 1
ATOM 788 O O . LYS A 1 101 ? 13.220 -7.518 6.262 1.00 56.69 101 LYS A O 1
ATOM 793 N N . LEU A 1 102 ? 13.391 -5.349 5.708 1.00 55.00 102 LEU A N 1
ATOM 794 C CA . LEU A 1 102 ? 13.047 -4.812 7.035 1.00 55.00 102 LEU A CA 1
ATOM 795 C C . LEU A 1 102 ? 11.537 -4.847 7.321 1.00 55.00 102 LEU A C 1
ATOM 797 O O . LEU A 1 102 ? 11.126 -4.949 8.473 1.00 55.00 102 LEU A O 1
ATOM 801 N N . LEU A 1 103 ? 10.709 -4.790 6.277 1.00 57.00 103 LEU A N 1
ATOM 802 C CA . LEU A 1 103 ? 9.246 -4.814 6.366 1.00 57.00 103 LEU A CA 1
ATOM 803 C C . LEU A 1 103 ? 8.670 -6.234 6.246 1.00 57.00 103 LEU A C 1
ATOM 805 O O . LEU A 1 103 ? 7.506 -6.448 6.574 1.00 57.00 103 LEU A O 1
ATOM 809 N N . SER A 1 104 ? 9.468 -7.206 5.791 1.00 55.69 104 SER A N 1
ATOM 810 C CA . SER A 1 104 ? 9.071 -8.615 5.654 1.00 55.69 104 SER A CA 1
ATOM 811 C C . SER A 1 104 ? 8.896 -9.326 6.993 1.00 55.69 104 SER A C 1
ATOM 813 O O . SER A 1 104 ? 8.229 -10.356 7.028 1.00 55.69 104 SER A O 1
ATOM 815 N N . SER A 1 105 ? 9.436 -8.791 8.095 1.00 53.88 105 SER A N 1
ATOM 816 C CA . SER A 1 105 ? 9.236 -9.391 9.420 1.00 53.88 105 SER A CA 1
ATOM 817 C C . SER A 1 105 ? 7.813 -9.192 9.965 1.00 53.88 105 SER A C 1
ATOM 819 O O . SER A 1 105 ? 7.411 -9.935 10.852 1.00 53.88 105 SER A O 1
ATOM 821 N N . GLU A 1 106 ? 7.009 -8.275 9.398 1.00 61.28 106 GLU A N 1
ATOM 822 C CA . GLU A 1 106 ? 5.591 -8.088 9.752 1.00 61.28 106 GLU A CA 1
ATOM 823 C C . GLU A 1 106 ? 4.709 -7.985 8.489 1.00 61.28 106 GLU A C 1
ATOM 825 O O . GLU A 1 106 ? 4.396 -6.921 7.955 1.00 61.28 106 GLU A O 1
ATOM 830 N N . SER A 1 107 ? 4.326 -9.157 7.979 1.00 63.47 107 SER A N 1
ATOM 831 C CA . SER A 1 107 ? 3.915 -9.417 6.589 1.00 63.47 107 SER A CA 1
ATOM 832 C C . SER A 1 107 ? 2.557 -8.851 6.128 1.00 63.47 107 SER A C 1
ATOM 834 O O . SER A 1 107 ? 2.234 -8.901 4.934 1.00 63.47 107 SER A O 1
ATOM 836 N N . LYS A 1 108 ? 1.743 -8.270 7.019 1.00 71.00 108 LYS A N 1
ATOM 837 C CA . LYS A 1 108 ? 0.346 -7.903 6.701 1.00 71.00 108 LYS A CA 1
ATOM 838 C C . LYS A 1 108 ? 0.189 -6.564 5.959 1.00 71.00 108 LYS A C 1
ATOM 840 O O . LYS A 1 108 ? -0.771 -6.404 5.203 1.00 71.00 108 LYS A O 1
ATOM 845 N N . LEU A 1 109 ? 1.154 -5.642 6.065 1.00 74.12 109 LEU A N 1
ATOM 846 C CA . LEU A 1 109 ? 1.150 -4.324 5.388 1.00 74.12 109 LEU A CA 1
ATOM 847 C C . LEU A 1 109 ? 2.280 -4.138 4.360 1.00 74.12 109 LEU A C 1
ATOM 849 O O . LEU A 1 109 ? 2.423 -3.057 3.800 1.00 74.12 109 LEU A O 1
ATOM 853 N N . SER A 1 110 ? 3.046 -5.192 4.062 1.00 69.50 110 SER A N 1
ATOM 854 C CA . SER A 1 110 ? 4.213 -5.128 3.166 1.00 69.50 110 SER A CA 1
ATOM 855 C C . SER A 1 110 ? 3.895 -4.716 1.725 1.00 69.50 110 SER A C 1
ATOM 857 O O . SER A 1 110 ? 4.765 -4.214 1.018 1.00 69.50 110 SER A O 1
ATOM 859 N N . SER A 1 111 ? 2.657 -4.922 1.268 1.00 79.38 111 SER A N 1
ATOM 860 C CA . SER A 1 111 ? 2.263 -4.513 -0.078 1.00 79.38 111 SER A CA 1
ATOM 861 C C . SER A 1 111 ? 2.060 -2.995 -0.142 1.00 79.38 111 SER A C 1
ATOM 863 O O . SER A 1 111 ? 1.243 -2.468 0.620 1.00 79.38 111 SER A O 1
ATOM 865 N N . PRO A 1 112 ? 2.689 -2.296 -1.106 1.00 79.75 112 PRO A N 1
ATOM 866 C CA . PRO A 1 112 ? 2.532 -0.850 -1.267 1.00 79.75 112 PRO A CA 1
ATOM 867 C C . PRO A 1 112 ? 1.074 -0.448 -1.524 1.00 79.75 112 PRO A C 1
ATOM 869 O O . PRO A 1 112 ? 0.639 0.617 -1.096 1.00 79.75 112 PRO A O 1
ATOM 872 N N . VAL A 1 113 ? 0.288 -1.327 -2.154 1.00 82.38 113 VAL A N 1
ATOM 873 C CA . VAL A 1 113 ? -1.141 -1.096 -2.396 1.00 82.38 113 VAL A CA 1
ATOM 874 C C . VAL A 1 113 ? -1.937 -1.140 -1.089 1.00 82.38 113 VAL A C 1
ATOM 876 O O . VAL A 1 113 ? -2.728 -0.238 -0.825 1.00 82.38 113 VAL A O 1
ATOM 879 N N . ARG A 1 114 ? -1.698 -2.144 -0.233 1.00 88.44 114 ARG A N 1
ATOM 880 C CA . ARG A 1 114 ? -2.342 -2.255 1.090 1.00 88.44 114 ARG A CA 1
ATOM 881 C C . ARG A 1 114 ? -1.984 -1.072 1.988 1.00 88.44 114 ARG A C 1
ATOM 883 O O . ARG A 1 114 ? -2.869 -0.511 2.627 1.00 88.44 114 ARG A O 1
ATOM 890 N N . LEU A 1 115 ? -0.717 -0.659 1.981 1.00 87.75 115 LEU A N 1
ATOM 891 C CA . LEU A 1 115 ? -0.266 0.535 2.690 1.00 87.75 115 LEU A CA 1
ATOM 892 C C . LEU A 1 115 ? -0.976 1.798 2.180 1.00 87.75 115 LEU A C 1
ATOM 894 O O . LEU A 1 115 ? -1.491 2.572 2.983 1.00 87.75 115 LEU A O 1
ATOM 898 N N . GLY A 1 116 ? -1.063 1.980 0.859 1.00 85.88 116 GLY A N 1
ATOM 899 C CA . GLY A 1 116 ? -1.765 3.110 0.247 1.00 85.88 116 GLY A CA 1
ATOM 900 C C . GLY A 1 116 ? -3.250 3.168 0.617 1.00 85.88 116 GLY A C 1
ATOM 901 O O . GLY A 1 116 ? -3.749 4.234 0.973 1.00 85.88 116 GLY A O 1
ATOM 902 N N . ILE A 1 117 ? -3.943 2.022 0.612 1.00 89.19 117 ILE A N 1
ATOM 903 C CA . ILE A 1 117 ? -5.342 1.914 1.059 1.00 89.19 117 ILE A CA 1
ATOM 904 C C . ILE A 1 117 ? -5.476 2.346 2.525 1.00 89.19 117 ILE A C 1
ATOM 906 O O . ILE A 1 117 ? -6.338 3.162 2.845 1.00 89.19 117 ILE A O 1
ATOM 910 N N . MET A 1 118 ? -4.613 1.846 3.410 1.00 91.06 118 MET A N 1
ATOM 911 C CA . MET A 1 118 ? -4.661 2.158 4.842 1.00 91.06 118 MET A CA 1
ATOM 912 C C . MET A 1 118 ? -4.355 3.630 5.142 1.00 91.06 118 MET A C 1
ATOM 914 O O . MET A 1 118 ? -5.040 4.239 5.960 1.00 91.06 118 MET A O 1
ATOM 918 N N . ILE A 1 119 ? -3.377 4.233 4.456 1.00 89.56 119 ILE A N 1
ATOM 919 C CA . ILE A 1 119 ? -3.076 5.671 4.572 1.00 89.56 119 ILE A CA 1
ATOM 920 C C . ILE A 1 119 ? -4.283 6.506 4.137 1.00 89.56 119 ILE A C 1
ATOM 922 O O . ILE A 1 119 ? -4.658 7.453 4.826 1.00 89.56 119 ILE A O 1
ATOM 926 N N . LEU A 1 120 ? -4.914 6.135 3.023 1.00 89.12 120 LEU A N 1
ATOM 927 C CA . LEU A 1 120 ? -6.081 6.837 2.499 1.00 89.12 120 LEU A CA 1
ATOM 928 C C . LEU A 1 120 ? -7.282 6.743 3.451 1.00 89.12 120 LEU A C 1
ATOM 930 O O . LEU A 1 120 ? -7.953 7.744 3.710 1.00 89.12 120 LEU A O 1
ATOM 934 N N . LEU A 1 121 ? -7.526 5.555 4.009 1.00 91.69 121 LEU A N 1
ATOM 935 C CA . LEU A 1 121 ? -8.579 5.340 4.999 1.00 91.69 121 LEU A CA 1
ATOM 936 C C . LEU A 1 121 ? -8.285 6.048 6.322 1.00 91.69 121 LEU A C 1
ATOM 938 O O . LEU A 1 121 ? -9.219 6.532 6.944 1.00 91.69 121 LEU A O 1
ATOM 942 N N . ARG A 1 122 ? -7.022 6.205 6.731 1.00 91.00 122 ARG A N 1
ATOM 943 C CA . ARG A 1 122 ? -6.673 7.001 7.917 1.00 91.00 122 ARG A CA 1
ATOM 944 C C . ARG A 1 122 ? -7.101 8.467 7.783 1.00 91.00 122 ARG A C 1
ATOM 946 O O . ARG A 1 122 ? -7.488 9.075 8.773 1.00 91.00 122 ARG A O 1
ATOM 953 N N . THR A 1 123 ? -7.048 9.048 6.583 1.00 85.56 123 THR A N 1
ATOM 954 C CA . THR A 1 123 ? -7.434 10.456 6.370 1.00 85.56 123 THR A CA 1
ATOM 955 C C . THR A 1 123 ? -8.947 10.670 6.374 1.00 85.56 123 THR A C 1
ATOM 957 O O . THR A 1 123 ? -9.407 11.721 6.808 1.00 85.56 123 THR A O 1
ATOM 960 N N . LYS A 1 124 ? -9.726 9.707 5.867 1.00 86.00 124 LYS A N 1
ATOM 961 C CA . LYS A 1 124 ? -11.184 9.852 5.686 1.00 86.00 124 LYS A CA 1
ATOM 962 C C . LYS A 1 124 ? -12.031 8.970 6.613 1.00 86.00 124 LYS A C 1
ATOM 964 O O . LYS A 1 124 ? -13.253 9.084 6.583 1.00 86.00 124 LYS A O 1
ATOM 969 N N . SER A 1 125 ? -11.399 8.103 7.407 1.00 87.25 125 SER A N 1
ATOM 970 C CA . SER A 1 125 ? -11.944 7.059 8.303 1.00 87.25 125 SER A CA 1
ATOM 971 C C . SER A 1 125 ? -12.812 5.989 7.623 1.00 87.25 125 SER A C 1
ATOM 973 O O . SER A 1 125 ? -12.687 4.800 7.909 1.00 87.25 125 SER A O 1
ATOM 975 N N . LYS A 1 126 ? -13.661 6.387 6.676 1.00 92.00 126 LYS A N 1
ATOM 976 C CA . LYS A 1 126 ? -14.514 5.534 5.853 1.00 92.00 126 LYS A CA 1
ATOM 977 C C . LYS A 1 126 ? -14.533 6.043 4.419 1.00 92.00 126 LYS A C 1
ATOM 979 O O . LYS A 1 126 ? -14.569 7.249 4.178 1.00 92.00 126 LYS A O 1
ATOM 984 N N . MET A 1 127 ? -14.534 5.133 3.453 1.00 92.94 127 MET A N 1
ATOM 985 C CA . MET A 1 127 ? -14.566 5.504 2.042 1.00 92.94 127 MET A CA 1
ATOM 986 C C . MET A 1 127 ? -15.304 4.471 1.195 1.00 92.94 127 MET A C 1
ATOM 988 O O . MET A 1 127 ? -15.339 3.282 1.512 1.00 92.94 127 MET A O 1
ATOM 992 N N . VAL A 1 128 ? -15.917 4.925 0.103 1.00 92.88 128 VAL A N 1
ATOM 993 C CA . VAL A 1 128 ? -16.623 4.035 -0.827 1.00 92.88 128 VAL A CA 1
ATOM 994 C C . VAL A 1 128 ? -15.606 3.322 -1.718 1.00 92.88 128 VAL A C 1
ATOM 996 O O . VAL A 1 128 ? -14.641 3.934 -2.175 1.00 92.88 128 VAL A O 1
ATOM 999 N N . PHE A 1 129 ? -15.840 2.047 -2.032 1.00 91.69 129 PHE A N 1
ATOM 1000 C CA . PHE A 1 129 ? -14.969 1.241 -2.900 1.00 91.69 129 PHE A CA 1
ATOM 1001 C C . PHE A 1 129 ? -14.609 1.955 -4.213 1.00 91.69 129 PHE A C 1
ATOM 1003 O O . PHE A 1 129 ? -13.441 2.013 -4.592 1.00 91.69 129 PHE A O 1
ATOM 1010 N N . SER A 1 130 ? -15.592 2.579 -4.872 1.00 89.44 130 SER A N 1
ATOM 1011 C CA . SER A 1 130 ? -15.382 3.331 -6.115 1.00 89.44 130 SER A CA 1
ATOM 1012 C C . SER A 1 130 ? -14.458 4.540 -5.949 1.00 89.44 130 SER A C 1
ATOM 1014 O O . SER A 1 130 ? -13.769 4.923 -6.890 1.00 89.44 130 SER A O 1
ATOM 1016 N N . GLU A 1 131 ? -14.441 5.169 -4.773 1.00 88.94 131 GLU A N 1
ATOM 1017 C CA . GLU A 1 131 ? -13.532 6.282 -4.486 1.00 88.94 131 GLU A CA 1
ATOM 1018 C C . GLU A 1 131 ? -12.106 5.784 -4.260 1.00 88.94 131 GLU A C 1
ATOM 1020 O O . GLU A 1 131 ? -11.167 6.400 -4.762 1.00 88.94 131 GLU A O 1
ATOM 1025 N N . ILE A 1 132 ? -11.936 4.648 -3.569 1.00 87.19 132 ILE A N 1
ATOM 1026 C CA . ILE A 1 132 ? -10.620 4.018 -3.370 1.00 87.19 132 ILE A CA 1
ATOM 1027 C C . ILE A 1 132 ? -10.042 3.629 -4.731 1.00 87.19 132 ILE A C 1
ATOM 1029 O O . ILE A 1 132 ? -8.896 3.950 -5.039 1.00 87.19 132 ILE A O 1
ATOM 1033 N N . GLN A 1 133 ? -10.872 3.012 -5.573 1.00 85.75 133 GLN A N 1
ATOM 1034 C CA . GLN A 1 133 ? -10.516 2.613 -6.928 1.00 85.75 133 GLN A CA 1
ATOM 1035 C C . GLN A 1 133 ? -10.025 3.801 -7.764 1.00 85.75 133 GLN A C 1
ATOM 1037 O O . GLN A 1 133 ? -8.961 3.720 -8.375 1.00 85.75 133 GLN A O 1
ATOM 1042 N N . LYS A 1 134 ? -10.774 4.913 -7.770 1.00 84.62 134 LYS A N 1
ATOM 1043 C CA . LYS A 1 134 ? -10.412 6.127 -8.519 1.00 84.62 134 LYS A CA 1
ATOM 1044 C C . LYS A 1 134 ? -9.152 6.791 -7.972 1.00 84.62 134 LYS A C 1
ATOM 1046 O O . LYS A 1 134 ? -8.298 7.199 -8.752 1.00 84.62 134 LYS A O 1
ATOM 1051 N N . THR A 1 135 ? -9.025 6.876 -6.649 1.00 79.25 135 THR A N 1
ATOM 1052 C CA . THR A 1 135 ? -7.898 7.559 -5.995 1.00 79.25 135 THR A CA 1
ATOM 1053 C C . THR A 1 135 ? -6.588 6.808 -6.215 1.00 79.25 135 THR A C 1
ATOM 1055 O O . THR A 1 135 ? -5.578 7.421 -6.543 1.00 79.25 135 THR A O 1
ATOM 1058 N N . LEU A 1 136 ? -6.607 5.479 -6.081 1.00 79.44 136 LEU A N 1
ATOM 1059 C CA . LEU A 1 136 ? -5.416 4.637 -6.228 1.00 79.44 136 LEU A CA 1
ATOM 1060 C C . LEU A 1 136 ? -5.226 4.088 -7.652 1.00 79.44 136 LEU A C 1
ATOM 1062 O O . LEU A 1 136 ? -4.280 3.343 -7.888 1.00 79.44 136 LEU A O 1
ATOM 1066 N N . ARG A 1 137 ? -6.117 4.442 -8.591 1.00 82.06 137 ARG A N 1
ATOM 1067 C CA . ARG A 1 137 ? -6.118 3.981 -9.993 1.00 82.06 137 ARG A CA 1
ATOM 1068 C C . ARG A 1 137 ? -5.985 2.457 -10.125 1.00 82.06 137 ARG A C 1
ATOM 1070 O O . ARG A 1 137 ? -5.233 1.952 -10.954 1.00 82.06 137 ARG A O 1
ATOM 1077 N N . LEU A 1 138 ? -6.713 1.717 -9.290 1.00 78.69 138 LEU A N 1
ATOM 1078 C CA . LEU A 1 138 ? -6.687 0.252 -9.274 1.00 78.69 138 LEU A CA 1
ATOM 1079 C C . LEU A 1 138 ? -7.828 -0.334 -10.106 1.00 78.69 138 LEU A C 1
ATOM 1081 O O . LEU A 1 138 ? -8.894 0.267 -10.247 1.00 78.69 138 LEU A O 1
ATOM 1085 N N . THR A 1 139 ? -7.637 -1.549 -10.616 1.00 82.50 139 THR A N 1
ATOM 1086 C CA . THR A 1 139 ? -8.744 -2.334 -11.173 1.00 82.50 139 THR A CA 1
ATOM 1087 C C . THR A 1 139 ? -9.622 -2.891 -10.040 1.00 82.50 139 THR A C 1
ATOM 1089 O O . THR A 1 139 ? -9.114 -3.140 -8.940 1.00 82.50 139 THR A O 1
ATOM 1092 N N . PRO A 1 140 ? -10.931 -3.126 -10.272 1.00 82.31 140 PRO A N 1
ATOM 1093 C CA . PRO A 1 140 ? -11.833 -3.639 -9.238 1.00 82.31 140 PRO A CA 1
ATOM 1094 C C . PRO A 1 140 ? -11.363 -4.963 -8.624 1.00 82.31 140 PRO A C 1
ATOM 1096 O O . PRO A 1 140 ? -11.384 -5.114 -7.407 1.00 82.31 140 PRO A O 1
ATOM 1099 N N . GLY A 1 141 ? -10.877 -5.899 -9.448 1.00 82.88 141 GLY A N 1
ATOM 1100 C CA . GLY A 1 141 ? -10.397 -7.200 -8.970 1.00 82.88 141 GLY A CA 1
ATOM 1101 C C . GLY A 1 141 ? -9.158 -7.097 -8.077 1.00 82.88 141 GLY A C 1
ATOM 1102 O O . GLY A 1 141 ? -9.073 -7.776 -7.055 1.00 82.88 141 GLY A O 1
ATOM 1103 N N . ASN A 1 142 ? -8.226 -6.198 -8.412 1.00 84.00 142 ASN A N 1
ATOM 1104 C CA . ASN A 1 142 ? -7.026 -5.988 -7.605 1.00 84.00 142 ASN A CA 1
ATOM 1105 C C . ASN A 1 142 ? -7.371 -5.361 -6.243 1.00 84.00 142 ASN A C 1
ATOM 1107 O O . ASN A 1 142 ? -6.888 -5.794 -5.197 1.00 84.00 142 ASN A O 1
ATOM 1111 N N . LEU A 1 143 ? -8.271 -4.373 -6.246 1.00 87.44 143 LEU A N 1
ATOM 1112 C CA . LEU A 1 143 ? -8.737 -3.737 -5.019 1.00 87.44 143 LEU A CA 1
ATOM 1113 C C . LEU A 1 143 ? -9.510 -4.716 -4.119 1.00 87.44 143 LEU A C 1
ATOM 1115 O O . LEU A 1 143 ? -9.252 -4.755 -2.919 1.00 87.44 143 LEU A O 1
ATOM 1119 N N . ASP A 1 144 ? -10.410 -5.531 -4.677 1.00 91.50 144 ASP A N 1
ATOM 1120 C CA . ASP A 1 144 ? -11.198 -6.511 -3.913 1.00 91.50 144 ASP A CA 1
ATOM 1121 C C . ASP A 1 144 ? -10.300 -7.538 -3.204 1.00 91.50 144 ASP A C 1
ATOM 1123 O O . ASP A 1 144 ? -10.472 -7.801 -2.013 1.00 91.50 144 ASP A O 1
ATOM 1127 N N . SER A 1 145 ? -9.279 -8.053 -3.897 1.00 89.69 145 SER A N 1
ATOM 1128 C CA . SER A 1 145 ? -8.309 -8.990 -3.315 1.00 89.69 145 SER A CA 1
ATOM 1129 C C . SER A 1 145 ? -7.552 -8.380 -2.128 1.00 89.69 145 SER A C 1
ATOM 1131 O O . SER A 1 145 ? -7.465 -8.981 -1.050 1.00 89.69 145 SER A O 1
ATOM 1133 N N . HIS A 1 146 ? -7.057 -7.148 -2.280 1.00 89.00 146 HIS A N 1
ATOM 1134 C CA . HIS A 1 146 ? -6.358 -6.447 -1.204 1.00 89.00 146 HIS A CA 1
ATOM 1135 C C . HIS A 1 146 ? -7.267 -6.112 -0.020 1.00 89.00 146 HIS A C 1
ATOM 1137 O O . HIS A 1 146 ? -6.850 -6.292 1.125 1.00 89.00 146 HIS A O 1
ATOM 1143 N N . LEU A 1 147 ? -8.501 -5.676 -0.277 1.00 92.94 147 LEU A N 1
ATOM 1144 C CA . LEU A 1 147 ? -9.473 -5.372 0.769 1.00 92.94 147 LEU A CA 1
ATOM 1145 C C . LEU A 1 147 ? -9.857 -6.617 1.569 1.00 92.94 147 LEU A C 1
ATOM 1147 O O . LEU A 1 147 ? -9.832 -6.563 2.794 1.00 92.94 147 LEU A O 1
ATOM 1151 N N . ARG A 1 148 ? 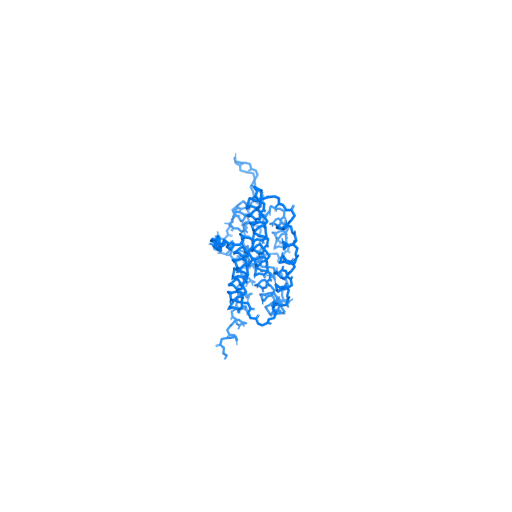-10.106 -7.758 0.915 1.00 92.25 148 ARG A N 1
ATOM 1152 C CA . ARG A 1 148 ? -10.370 -9.028 1.617 1.00 92.25 148 ARG A CA 1
ATOM 1153 C C . ARG A 1 148 ? -9.208 -9.455 2.501 1.00 92.25 148 ARG A C 1
ATOM 1155 O O . ARG A 1 148 ? -9.422 -10.016 3.569 1.00 92.25 148 ARG A O 1
ATOM 1162 N N . HIS A 1 149 ? -7.972 -9.228 2.064 1.00 91.44 149 HIS A N 1
ATOM 1163 C CA . HIS A 1 149 ? -6.802 -9.569 2.870 1.00 91.44 149 HIS A CA 1
ATOM 1164 C C . HIS A 1 149 ? -6.677 -8.671 4.109 1.00 91.44 149 HIS A C 1
ATOM 1166 O O . HIS A 1 149 ? -6.356 -9.155 5.196 1.00 91.44 149 HIS A O 1
ATOM 1172 N N . LEU A 1 150 ? -6.951 -7.373 3.951 1.00 91.94 150 LEU A N 1
ATOM 1173 C CA . LEU A 1 150 ? -6.979 -6.418 5.060 1.00 91.94 150 LEU A CA 1
ATOM 1174 C C . LEU A 1 150 ? -8.121 -6.723 6.038 1.00 91.94 150 LEU A C 1
ATOM 1176 O O . LEU A 1 150 ? -7.918 -6.645 7.246 1.00 91.94 150 LEU A O 1
ATOM 1180 N N . GLU A 1 151 ? -9.283 -7.131 5.528 1.00 94.00 151 GLU A N 1
ATOM 1181 C CA . GLU A 1 151 ? -10.436 -7.535 6.335 1.00 94.00 151 GLU A CA 1
ATOM 1182 C C . GLU A 1 151 ? -10.147 -8.813 7.129 1.00 94.00 151 GLU A C 1
ATOM 1184 O O . GLU A 1 151 ? -10.315 -8.832 8.344 1.00 94.00 151 GLU A O 1
ATOM 1189 N N . LYS A 1 152 ? -9.596 -9.850 6.481 1.00 92.25 152 LYS A N 1
ATOM 1190 C CA . LYS A 1 152 ? -9.127 -11.075 7.161 1.00 92.25 152 LYS A CA 1
ATOM 1191 C C . LYS A 1 152 ? -8.082 -10.798 8.240 1.00 92.25 152 LYS A C 1
ATOM 1193 O O . LYS A 1 152 ? -7.950 -11.572 9.180 1.00 92.25 152 LYS A O 1
ATOM 1198 N N . SER A 1 153 ? -7.315 -9.724 8.078 1.00 90.25 153 SER A N 1
ATOM 1199 C CA . SER A 1 153 ? -6.298 -9.303 9.040 1.00 90.25 153 SER A CA 1
ATOM 1200 C C . SER A 1 153 ? -6.856 -8.453 10.184 1.00 90.25 153 SER A C 1
ATOM 1202 O O . SER A 1 153 ? -6.078 -8.115 11.067 1.00 90.25 153 SER A O 1
ATOM 1204 N N . GLY A 1 154 ? -8.146 -8.097 10.162 1.00 92.06 154 GLY A N 1
ATOM 1205 C CA . GLY A 1 154 ? -8.787 -7.246 11.168 1.00 92.06 154 GLY A CA 1
ATOM 1206 C C . GLY A 1 154 ? -8.531 -5.747 10.996 1.00 92.06 154 GLY A C 1
ATOM 1207 O O . GLY A 1 154 ? -8.933 -4.961 11.846 1.00 92.06 154 GLY A O 1
ATOM 1208 N N . TYR A 1 155 ? -7.881 -5.312 9.910 1.00 92.88 155 TYR A N 1
ATOM 1209 C CA . TYR A 1 155 ? -7.435 -3.918 9.739 1.00 92.88 155 TYR A CA 1
ATOM 1210 C C . TYR A 1 155 ? -8.483 -2.993 9.123 1.00 92.88 155 TYR A C 1
ATOM 1212 O O . TYR A 1 155 ? -8.431 -1.775 9.303 1.00 92.88 155 TYR A O 1
ATOM 1220 N N . VAL A 1 156 ? -9.421 -3.564 8.373 1.00 94.75 156 VAL A N 1
ATOM 1221 C CA . VAL A 1 156 ? -10.539 -2.835 7.772 1.00 94.75 156 VAL A CA 1
ATOM 1222 C C . VAL A 1 156 ? -11.817 -3.635 7.940 1.00 94.75 156 VAL A C 1
ATOM 1224 O O . VAL A 1 156 ? -11.790 -4.859 8.035 1.00 94.75 156 VAL A O 1
ATOM 1227 N N . HIS A 1 157 ? -12.941 -2.937 7.927 1.00 95.25 157 HIS A N 1
ATOM 1228 C CA . HIS A 1 157 ? -14.265 -3.521 7.948 1.00 95.25 157 HIS A CA 1
ATOM 1229 C C . HIS A 1 157 ? -15.007 -3.148 6.663 1.00 95.25 157 HIS A C 1
ATOM 1231 O O . HIS A 1 157 ? -15.047 -1.975 6.277 1.00 95.25 157 HIS A O 1
ATOM 1237 N N . ILE A 1 158 ? -15.572 -4.145 5.977 1.00 94.94 158 ILE A N 1
ATOM 1238 C CA . ILE A 1 158 ? -16.249 -3.954 4.694 1.00 94.94 158 ILE A CA 1
ATOM 1239 C C . ILE A 1 158 ? -17.756 -4.117 4.891 1.00 94.94 158 ILE A C 1
ATOM 1241 O O . ILE A 1 158 ? -18.261 -5.204 5.155 1.00 94.94 158 ILE A O 1
ATOM 1245 N N . LYS A 1 159 ? -18.506 -3.031 4.695 1.00 92.25 159 LYS A N 1
ATOM 1246 C CA . LYS A 1 159 ? -19.973 -3.025 4.740 1.00 92.25 159 LYS A CA 1
ATOM 1247 C C . LYS A 1 159 ? -20.527 -2.950 3.322 1.00 92.25 159 LYS A C 1
ATOM 1249 O O . LYS A 1 159 ? -20.318 -1.963 2.615 1.00 92.25 159 LYS A O 1
ATOM 1254 N N . LYS A 1 160 ? -21.258 -3.982 2.901 1.00 90.94 160 LYS A N 1
ATOM 1255 C CA . LYS A 1 160 ? -22.019 -3.976 1.643 1.00 90.94 160 LYS A CA 1
ATOM 1256 C C . LYS A 1 160 ? -23.446 -3.537 1.945 1.00 90.94 160 LYS A C 1
ATOM 1258 O O . LYS A 1 160 ? -24.131 -4.183 2.727 1.00 90.94 160 LYS A O 1
ATOM 1263 N N . GLY A 1 161 ? -23.873 -2.436 1.342 1.00 84.19 161 GLY A N 1
ATOM 1264 C CA . GLY A 1 161 ? -25.216 -1.893 1.501 1.00 84.19 161 GLY A CA 1
ATOM 1265 C C . GLY A 1 161 ? -25.887 -1.653 0.156 1.00 84.19 161 GLY A C 1
ATOM 1266 O O . GLY A 1 161 ? -25.228 -1.423 -0.858 1.00 84.19 161 GLY A O 1
ATOM 1267 N N . LEU A 1 162 ? -27.214 -1.678 0.152 1.00 76.25 162 LEU A N 1
ATOM 1268 C CA . LEU A 1 162 ? -28.020 -1.231 -0.978 1.00 76.25 162 LEU A CA 1
ATOM 1269 C C . LEU A 1 162 ? -28.390 0.234 -0.748 1.00 76.25 162 LEU A C 1
ATOM 1271 O O . LEU A 1 162 ? -28.960 0.589 0.278 1.00 76.25 162 LEU A O 1
ATOM 1275 N N . SER A 1 163 ? -28.017 1.096 -1.690 1.00 78.62 163 SER A N 1
ATOM 1276 C CA . SER A 1 163 ? -28.420 2.501 -1.708 1.00 78.62 163 SER A CA 1
ATOM 1277 C C . SER A 1 163 ? -29.419 2.725 -2.844 1.00 78.62 163 SER A C 1
ATOM 1279 O O . SER A 1 163 ? -29.495 1.924 -3.772 1.00 78.62 163 SER A O 1
ATOM 1281 N N . LEU A 1 164 ? -30.122 3.861 -2.833 1.00 74.50 164 LEU A N 1
ATOM 1282 C CA . LEU A 1 164 ? -31.017 4.299 -3.919 1.00 74.50 164 LEU A CA 1
ATOM 1283 C C . LEU A 1 164 ? -30.336 4.317 -5.303 1.00 74.50 164 LEU A C 1
ATOM 1285 O O . LEU A 1 164 ? -31.005 4.260 -6.325 1.00 74.50 164 LEU A O 1
ATOM 1289 N N . LYS A 1 165 ? -28.998 4.388 -5.339 1.00 76.94 165 LYS A N 1
ATOM 1290 C CA . LYS A 1 165 ? -28.172 4.382 -6.559 1.00 76.94 165 LYS A CA 1
ATOM 1291 C C . LYS A 1 165 ? -27.541 3.013 -6.879 1.00 76.94 165 LYS A C 1
ATOM 1293 O O . LYS A 1 165 ? -26.589 2.965 -7.652 1.00 76.94 165 LYS A O 1
ATOM 1298 N N . GLY A 1 166 ? -28.015 1.926 -6.265 1.00 79.56 166 GLY A N 1
ATOM 1299 C CA . GLY A 1 166 ? -27.496 0.565 -6.444 1.00 79.56 166 GLY A CA 1
ATOM 1300 C C . GLY A 1 166 ? -26.608 0.064 -5.291 1.00 79.56 166 GLY A C 1
ATOM 1301 O O . GLY A 1 166 ? -26.472 0.741 -4.262 1.00 79.56 166 GLY A O 1
ATOM 1302 N N . PRO A 1 167 ? -26.009 -1.135 -5.429 1.00 82.12 167 PRO A N 1
ATOM 1303 C CA . PRO A 1 167 ? -25.152 -1.725 -4.406 1.00 82.12 167 PRO A CA 1
ATOM 1304 C C . PRO A 1 167 ? -23.882 -0.889 -4.210 1.00 82.12 167 PRO A C 1
ATOM 1306 O O . PRO A 1 167 ? -23.172 -0.561 -5.162 1.00 82.12 167 PRO A O 1
ATOM 1309 N N . ARG A 1 168 ? -23.585 -0.540 -2.958 1.00 87.88 168 ARG A N 1
ATOM 1310 C CA . ARG A 1 168 ? -22.390 0.209 -2.564 1.00 87.88 168 ARG A CA 1
ATOM 1311 C C . ARG A 1 168 ? -21.632 -0.535 -1.479 1.00 87.88 168 ARG A C 1
ATOM 1313 O O . ARG A 1 168 ? -22.201 -0.974 -0.484 1.00 87.88 168 ARG A O 1
ATOM 1320 N N . THR A 1 169 ? -20.322 -0.603 -1.660 1.00 92.38 169 THR A N 1
ATOM 1321 C CA . THR A 1 169 ? -19.400 -1.159 -0.673 1.00 92.38 169 THR A CA 1
ATOM 1322 C C . THR A 1 169 ? -18.680 -0.013 0.023 1.00 92.38 169 THR A C 1
ATOM 1324 O O . THR A 1 169 ? -18.027 0.800 -0.635 1.00 92.38 169 THR A O 1
ATOM 1327 N N . ILE A 1 170 ? -18.818 0.059 1.342 1.00 93.75 170 ILE A N 1
ATOM 1328 C CA . ILE A 1 170 ? -18.143 1.019 2.213 1.00 93.75 170 ILE A CA 1
ATOM 1329 C C . ILE A 1 170 ? -17.030 0.274 2.941 1.00 93.75 170 ILE A C 1
ATOM 1331 O O . ILE A 1 170 ? -17.254 -0.808 3.479 1.00 93.75 170 ILE A O 1
ATOM 1335 N N . VAL A 1 171 ? -15.839 0.857 2.945 1.00 95.12 171 VAL A N 1
ATOM 1336 C CA . VAL A 1 171 ? -14.671 0.340 3.656 1.00 95.12 171 VAL A CA 1
ATOM 1337 C C . VAL A 1 171 ? -14.334 1.311 4.777 1.00 95.12 171 VAL A C 1
ATOM 1339 O O . VAL A 1 171 ? -14.241 2.515 4.545 1.00 95.12 171 VAL A O 1
ATOM 1342 N N . GLU A 1 172 ? -14.159 0.788 5.980 1.00 95.06 172 GLU A N 1
ATOM 1343 C CA . GLU A 1 172 ? -13.889 1.546 7.201 1.00 95.06 172 GLU A CA 1
ATOM 1344 C C . GLU A 1 172 ? -12.617 1.008 7.864 1.00 95.06 172 GLU A C 1
ATOM 1346 O O . GLU A 1 172 ? -12.414 -0.205 7.904 1.00 95.06 172 GLU A O 1
ATOM 1351 N N . ILE A 1 173 ? -11.733 1.888 8.339 1.00 95.00 173 ILE A N 1
ATOM 1352 C CA . ILE A 1 173 ? -10.528 1.468 9.073 1.00 95.00 173 ILE A CA 1
ATOM 1353 C C . ILE A 1 173 ? -10.896 1.065 10.503 1.00 95.00 173 ILE A C 1
ATOM 1355 O O . ILE A 1 173 ? -11.731 1.708 11.135 1.00 95.00 173 ILE A O 1
ATOM 1359 N N . THR A 1 174 ? -10.281 0.002 11.020 1.00 95.25 174 THR A N 1
ATOM 1360 C CA . THR A 1 174 ? -10.463 -0.411 12.419 1.00 95.25 174 THR A CA 1
ATOM 1361 C C . THR A 1 174 ? -9.417 0.246 13.330 1.00 95.25 174 THR A C 1
ATOM 1363 O O . THR A 1 174 ? -8.338 0.614 12.853 1.00 95.25 174 THR A O 1
ATOM 1366 N N . PRO A 1 175 ? -9.668 0.343 14.651 1.00 93.31 175 PRO A N 1
ATOM 1367 C CA . PRO A 1 175 ? -8.662 0.822 15.604 1.00 93.31 175 PRO A CA 1
ATOM 1368 C C . PRO A 1 175 ? -7.364 -0.000 15.565 1.00 93.31 175 PRO A C 1
ATOM 1370 O O . PRO A 1 175 ? -6.267 0.557 15.586 1.00 93.31 175 PRO A O 1
ATOM 1373 N N . GLU A 1 176 ? -7.479 -1.326 15.422 1.00 91.19 176 GLU A N 1
ATOM 1374 C CA . GLU A 1 176 ? -6.329 -2.225 15.273 1.00 91.19 176 GLU A CA 1
ATOM 1375 C C . GLU A 1 176 ? -5.538 -1.923 13.990 1.00 91.19 176 GLU A C 1
ATOM 1377 O O . GLU A 1 176 ? -4.304 -1.880 14.002 1.00 91.19 176 GLU A O 1
ATOM 1382 N N . GLY A 1 177 ? -6.236 -1.686 12.877 1.00 91.19 177 GLY A N 1
ATOM 1383 C CA . GLY A 1 177 ? -5.617 -1.308 11.611 1.00 91.19 177 GLY A CA 1
ATOM 1384 C C . GLY A 1 177 ? -4.868 0.021 11.695 1.00 91.19 177 GLY A C 1
ATOM 1385 O O . GLY A 1 177 ? -3.775 0.149 11.139 1.00 91.19 177 GLY A O 1
ATOM 1386 N N . GLU A 1 178 ? -5.417 0.996 12.419 1.00 92.12 178 GLU A N 1
ATOM 1387 C CA . GLU A 1 178 ? -4.773 2.291 12.635 1.00 92.12 178 GLU A CA 1
ATOM 1388 C C . GLU A 1 178 ? -3.500 2.174 13.486 1.00 92.12 178 GLU A C 1
ATOM 1390 O O . GLU A 1 178 ? -2.462 2.741 13.123 1.00 92.12 178 GLU A O 1
ATOM 1395 N N . GLU A 1 179 ? -3.534 1.406 14.578 1.00 91.06 179 GLU A N 1
ATOM 1396 C CA . GLU A 1 179 ? -2.355 1.192 15.421 1.00 91.06 179 GLU A CA 1
ATOM 1397 C C . GLU A 1 179 ? -1.237 0.479 14.646 1.00 91.06 179 GLU A C 1
ATOM 1399 O O . GLU A 1 179 ? -0.076 0.910 14.665 1.00 91.06 179 GLU A O 1
ATOM 1404 N N . ASN A 1 180 ? -1.588 -0.573 13.900 1.00 89.88 180 ASN A N 1
ATOM 1405 C CA . ASN A 1 180 ? -0.639 -1.306 13.065 1.00 89.88 180 ASN A CA 1
ATOM 1406 C C . ASN A 1 180 ? -0.031 -0.410 11.980 1.00 89.88 180 ASN A C 1
ATOM 1408 O O . ASN A 1 180 ? 1.186 -0.425 11.778 1.00 89.88 180 ASN A O 1
ATOM 1412 N N . LEU A 1 181 ? -0.842 0.426 11.324 1.00 89.00 181 LEU A N 1
ATOM 1413 C CA . LEU A 1 181 ? -0.355 1.401 10.351 1.00 89.00 181 LEU A CA 1
ATOM 1414 C C . LEU A 1 181 ? 0.629 2.386 10.993 1.00 89.00 181 LEU A C 1
ATOM 1416 O O . LEU A 1 181 ? 1.697 2.644 10.434 1.00 89.00 181 LEU A O 1
ATOM 1420 N N . LYS A 1 182 ? 0.304 2.920 12.175 1.00 89.88 182 LYS A N 1
ATOM 1421 C CA . LYS A 1 182 ? 1.177 3.848 12.906 1.00 89.88 182 LYS A CA 1
ATOM 1422 C C . LYS A 1 182 ? 2.516 3.194 13.244 1.00 89.88 182 LYS A C 1
ATOM 1424 O O . LYS A 1 182 ? 3.563 3.790 12.997 1.00 89.88 182 LYS A O 1
ATOM 1429 N N . ARG A 1 183 ? 2.496 1.958 13.750 1.00 87.56 183 ARG A N 1
ATOM 1430 C CA . ARG A 1 183 ? 3.699 1.171 14.061 1.00 87.56 183 ARG A CA 1
ATOM 1431 C C . ARG A 1 183 ? 4.558 0.948 12.817 1.00 87.56 183 ARG A C 1
ATOM 1433 O O . ARG A 1 183 ? 5.768 1.166 12.854 1.00 87.56 183 ARG A O 1
ATOM 1440 N N . TYR A 1 184 ? 3.927 0.572 11.710 1.00 85.06 184 TYR A N 1
ATOM 1441 C CA . TYR A 1 184 ? 4.594 0.313 10.439 1.00 85.06 184 TYR A CA 1
ATOM 1442 C C . TYR A 1 184 ? 5.255 1.574 9.858 1.00 85.06 184 TYR A C 1
ATOM 1444 O O . TYR A 1 184 ? 6.433 1.553 9.503 1.00 85.06 184 TYR A O 1
ATOM 1452 N N . VAL A 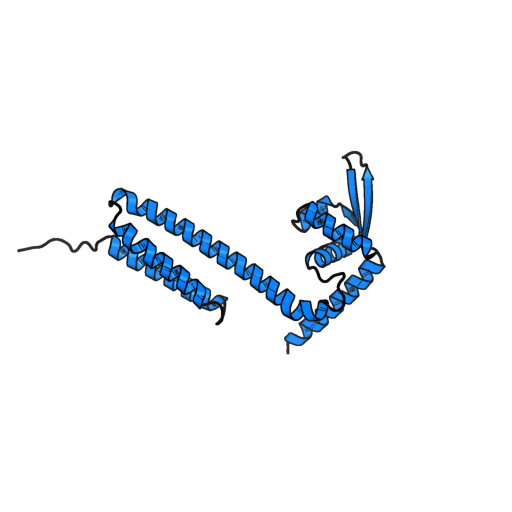1 185 ? 4.544 2.706 9.840 1.00 85.25 185 VAL A N 1
ATOM 1453 C CA . VAL A 1 185 ? 5.086 3.994 9.371 1.00 85.25 185 VAL A CA 1
ATOM 1454 C C . VAL A 1 185 ? 6.218 4.498 10.271 1.00 85.25 185 VAL A C 1
ATOM 1456 O O . VAL A 1 185 ? 7.195 5.048 9.768 1.00 85.25 185 VAL A O 1
ATOM 1459 N N . SER A 1 186 ? 6.142 4.289 11.587 1.00 85.62 186 SER A N 1
ATOM 1460 C CA . SER A 1 186 ? 7.241 4.634 12.498 1.00 85.62 186 SER A CA 1
ATOM 1461 C C . SER A 1 186 ? 8.511 3.831 12.198 1.00 85.62 186 SER A C 1
ATOM 1463 O O . SER A 1 186 ? 9.591 4.413 12.119 1.00 85.62 186 SER A O 1
ATOM 1465 N N . LYS A 1 187 ? 8.390 2.518 11.949 1.00 82.88 187 LYS A N 1
ATOM 1466 C CA . LYS A 1 187 ? 9.521 1.667 11.532 1.00 82.88 187 LYS A CA 1
ATOM 1467 C C . LYS A 1 187 ? 10.126 2.142 10.205 1.00 82.88 187 LYS A C 1
ATOM 1469 O O . LYS A 1 187 ? 11.345 2.228 10.083 1.00 82.88 187 LYS A O 1
ATOM 1474 N N . LEU A 1 188 ? 9.277 2.508 9.242 1.00 79.75 188 LEU A N 1
ATOM 1475 C CA . LEU A 1 188 ? 9.707 3.081 7.962 1.00 79.75 188 LEU A CA 1
ATOM 1476 C C . LEU A 1 188 ? 10.512 4.371 8.143 1.00 79.75 188 LEU A C 1
ATOM 1478 O O . LEU A 1 188 ? 11.586 4.506 7.563 1.00 79.75 188 LEU A O 1
ATOM 1482 N N . LYS A 1 189 ? 10.027 5.306 8.969 1.00 83.06 189 LYS A N 1
ATOM 1483 C CA . LYS A 1 189 ? 10.734 6.565 9.251 1.00 83.06 189 LYS A CA 1
ATOM 1484 C C . LYS A 1 189 ? 12.115 6.324 9.855 1.00 83.06 189 LYS A C 1
ATOM 1486 O O . LYS A 1 189 ? 13.077 6.949 9.421 1.00 83.06 189 LYS A O 1
ATOM 1491 N N . LEU A 1 190 ? 12.217 5.394 10.806 1.00 82.00 190 LEU A N 1
ATOM 1492 C CA . LEU A 1 190 ? 13.496 5.026 11.415 1.00 82.00 190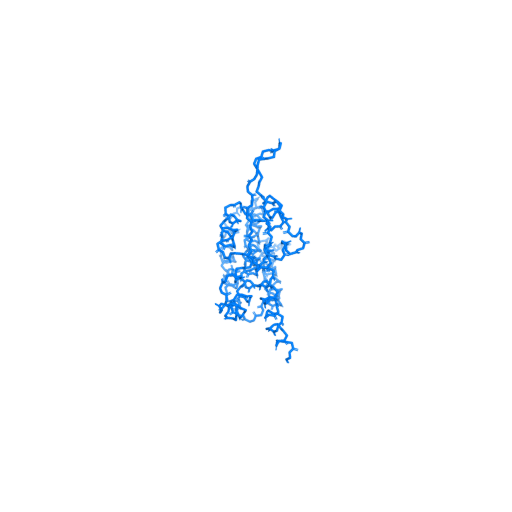 LEU A CA 1
ATOM 1493 C C . LEU A 1 190 ? 14.476 4.473 10.372 1.00 82.00 190 LEU A C 1
ATOM 1495 O O . LEU A 1 190 ? 15.617 4.925 10.308 1.00 82.00 190 LEU A O 1
ATOM 1499 N N . ALA A 1 191 ? 14.022 3.562 9.508 1.00 76.25 191 ALA A N 1
ATOM 1500 C CA . ALA A 1 191 ? 14.858 2.993 8.452 1.00 76.25 191 ALA A CA 1
ATOM 1501 C C . ALA A 1 191 ? 15.350 4.046 7.442 1.00 76.25 191 ALA A C 1
ATOM 1503 O O . ALA A 1 191 ? 16.487 3.968 6.983 1.00 76.25 191 ALA A O 1
ATOM 1504 N N . LEU A 1 192 ? 14.519 5.039 7.111 1.00 76.19 192 LEU A N 1
ATOM 1505 C CA . LEU A 1 192 ? 14.905 6.129 6.211 1.00 76.19 192 LEU A CA 1
ATOM 1506 C C . LEU A 1 192 ? 15.894 7.100 6.868 1.00 76.19 192 LEU A C 1
ATOM 1508 O O . LEU A 1 192 ? 16.863 7.492 6.225 1.00 76.19 192 LEU A O 1
ATOM 1512 N N . SER A 1 193 ? 15.713 7.411 8.156 1.00 73.50 193 SER A N 1
ATOM 1513 C CA . SER A 1 193 ? 16.620 8.301 8.899 1.00 73.50 193 SER A CA 1
ATOM 1514 C C . SER A 1 193 ? 18.052 7.761 9.035 1.00 73.50 193 SER A C 1
ATOM 1516 O O . SER A 1 193 ? 18.981 8.526 9.270 1.00 73.50 193 SER A O 1
ATOM 1518 N N . TYR A 1 194 ? 18.254 6.450 8.851 1.00 64.75 194 TYR A N 1
ATOM 1519 C CA . TYR A 1 194 ? 19.577 5.821 8.892 1.00 64.75 194 TYR A CA 1
ATOM 1520 C C . TYR A 1 194 ? 20.456 6.168 7.679 1.00 64.75 194 TYR A C 1
ATOM 1522 O O . TYR A 1 194 ? 21.675 6.129 7.785 1.00 64.75 194 TYR A O 1
ATOM 1530 N N . LYS A 1 195 ? 19.857 6.499 6.527 1.00 56.34 195 LYS A N 1
ATOM 1531 C CA . LYS A 1 195 ? 20.584 6.695 5.259 1.00 56.34 195 LYS A CA 1
ATOM 1532 C C . LYS A 1 195 ? 21.010 8.150 5.007 1.00 56.34 195 LYS A C 1
ATOM 1534 O O . LYS A 1 195 ? 21.676 8.412 4.013 1.00 56.34 195 LYS A O 1
ATOM 1539 N N . GLU A 1 196 ? 20.604 9.082 5.871 1.00 52.28 196 GLU A N 1
ATOM 1540 C CA . GLU A 1 196 ? 20.952 10.512 5.791 1.00 52.28 196 GLU A CA 1
ATOM 1541 C C . GLU A 1 196 ? 22.250 10.879 6.544 1.00 52.28 196 GLU A C 1
ATOM 1543 O O . GLU A 1 196 ? 22.596 12.056 6.617 1.00 52.28 196 GLU A O 1
ATOM 1548 N N . LYS A 1 197 ? 22.982 9.896 7.087 1.00 40.38 197 LYS A N 1
ATOM 1549 C CA . LYS A 1 197 ? 24.327 10.063 7.663 1.00 40.38 197 LYS A CA 1
ATOM 1550 C C . LYS A 1 197 ? 25.370 9.349 6.818 1.00 40.38 197 LYS A C 1
ATOM 1552 O O . LYS A 1 197 ? 26.481 9.907 6.711 1.00 40.38 197 LYS A O 1
#

Radius of gyration: 27.15 Å; chains: 1; bounding box: 68×33×84 Å

Secondary structure (DSSP, 8-state):
---------HHHHHHHHHHHHHHHHHHHHHHHH-TTSHHHHHHHHHHHHHHHHHHHHHS-TTTHHHHHHHHHHHHHHHHHHHHHHHHHHHHHHHHHHHHHHHHTTSTTS-SHHHHHHHHHHHHHSEEEHHHHHHHHT--HHHHHHHHHHHHHTTSEEEEEEEETTEEEEEEEE-HHHHHHHHHHHHHHHHHHHGGG-

Sequence (197 aa):
MGYTSSHIPFCVVWCIGVGIANIAIFVSNKKIYGKKHYHEELLWAGLVLLVSAPIVFLVPSNFSILFTAFLFLGIYSGIVFHIYSDAERILRESLTGGLGKLLSSESKLSSPVRLGIMILLRTKSKMVFSEIQKTLRLTPGNLDSHLRHLEKSGYVHIKKGLSLKGPRTIVEITPEGEENLKRYVSKLKLALSYKEK

pLDDT: mean 72.49, std 14.38, range [36.97, 95.25]